Protein AF-0000000072882986 (afdb_homodimer)

pLDDT: mean 85.3, std 17.18, range [33.03, 97.62]

Radius of gyration: 25.16 Å; Cα contacts (8 Å, |Δi|>4): 646; chains: 2; bounding box: 48×124×45 Å

Sequence (332 aa):
MDDFDSLIVHGNQPVQMSVYQDPVTRCEKLVVVVALIGGVDDAKFSLVGDGPGTRTARIDYSWPVTSVDIEAIFQTEIQSGEIPSCHPLIEALKKDLEKSRSSVEEIPRGFMELTLPISVQTVANSIYVTGKKNKDGTKYLVVTLMGYQTAYTIKEKDRIVVFKDMMDDFDSLIVHGNQPVQMSVYQDPVTRCEKLVVVVALIGGVDDAKFSLVGDGPGTRTARIDYSWPVTSVDIEAIFQTEIQSGEIPSCHPLIEALKKDLEKSRSSVEEIPRGFMELTLPISVQTVANSIYVTGKKNKDGTKYLVVTLMGYQTAYTIKEKDRIVVFKDM

Foldseek 3Di:
DPPPCVVDDDDPAPKDWDWDADPPVRFIKIKIKHKDDFQWDDKDKAFDDDDQKDQKIKIKTFDRPVLQVLCSVCVVCCVVVVAPCPHVVSVVSNVVSCVQDPDPPDGGMDMDMDGHPAIFGRDPVQKDWDWDADPVRIIMIMIMTTGDDDVPPPVPPPPPPPPDDD/DPPPCVVDDDDPAPKDWDWDADPPVRFIKIKIKHKDDFQWDDWDKAFDDDDQKDQKIKIKTFDRPVQQVLCSVCVVCCVVVVAPCPHVVSVVSNVVCCVQDPDPPDGGMDMDMDGHPAIFGRDPVQKDWDWDADPVRIIMIMIMTTGDDDPPPPVVPPPPPPPDDD

Organism: NCBI:txid35525

Secondary structure (DSSP, 8-state):
--TTGGGEEEES-SEEEEEEE-TTT--EEEEEEEEPBTT---EEEEEE-SSSEEEEEEEEEEPPGGGG-HHHHTHHHHHHTSS-TT-HHHHHHHHHHHHT-SSTTS--EEEEEEEEEEEEE-SGGGEEEEEEE-TTS-EEEEEEEEB---TT--------------/--TTGGGEEEES-SEEEEEEE-TTT--EEEEEEEEPBTT----EEEEE-SSSEEEEEEEEEEPPGGGG-HHHHTHHHHHHTSS-TT-HHHHHHHHHHHHT-SSTTS--EEEEEEEEEEEEE-SGGGEEEEEEE-TTS-EEEEEEEEB---TT--------------

Solvent-accessible surface area (backbone atoms only — not comparable to full-atom values): 18629 Å² total; per-residue (Å²): 140,73,68,67,44,74,30,51,46,67,37,59,61,67,60,46,78,30,68,31,56,38,86,84,80,64,43,50,28,37,40,35,41,34,62,36,48,16,40,51,84,52,74,45,79,45,75,49,76,88,53,71,47,31,39,36,36,35,38,38,29,41,49,28,70,64,74,75,34,63,65,67,72,43,38,69,41,37,74,71,58,78,35,58,85,81,30,47,65,54,51,33,45,54,56,54,50,56,72,56,25,94,42,92,87,45,75,32,56,23,37,39,35,35,53,48,96,53,46,23,38,63,55,68,93,37,55,47,79,45,79,44,76,49,94,74,40,27,33,31,44,38,36,40,35,31,42,47,71,62,77,76,70,61,70,67,70,75,70,78,77,72,79,66,83,126,133,74,68,65,42,72,31,52,46,67,36,59,60,65,60,46,77,31,68,32,54,38,85,85,80,63,44,48,29,36,39,36,41,35,62,35,47,18,44,52,83,60,72,43,80,45,76,49,74,87,54,72,47,30,39,36,34,37,37,37,30,44,50,28,71,65,74,75,34,63,63,68,73,43,37,69,42,35,74,72,59,77,35,59,85,81,31,47,64,54,51,33,44,54,55,53,51,55,72,56,24,94,43,92,88,45,75,33,56,23,36,40,36,37,54,49,96,54,46,22,38,63,53,71,93,38,54,46,79,47,79,44,76,47,93,72,39,27,33,34,45,38,35,39,35,31,42,45,71,67,78,70,78,64,69,66,70,76,70,78,75,74,79,67,83,127

Nearest PDB structures (foldseek):
  7vcr-assembly1_A  TM=5.715E-01  e=4.958E+00  Streptococcus oralis ATCC 35037
  7vcn-assembly2_B  TM=5.456E-01  e=8.289E+00  Streptococcus oralis ATCC 35037
  8do8-assembly1_D  TM=2.101E-01  e=1.259E+00  Homo sapiens
  6x4g-assembly1_C  TM=2.688E-01  e=4.423E+00  Homo sapiens
  6x4t-assembly1_A  TM=2.236E-01  e=3.726E+00  Homo sapiens

Structure (mmCIF, N/CA/C/O backbone):
data_AF-0000000072882986-model_v1
#
loop_
_entity.id
_entity.type
_entity.pdbx_description
1 polymer 'Uncharacterized protein'
#
loop_
_atom_site.group_PDB
_atom_site.id
_atom_site.type_symbol
_atom_site.label_atom_id
_atom_site.label_alt_id
_atom_site.label_comp_id
_atom_site.label_asym_id
_atom_site.label_entity_id
_atom_site.label_seq_id
_atom_site.pdbx_PDB_ins_code
_atom_site.Cartn_x
_atom_site.Cartn_y
_atom_site.Cartn_z
_atom_site.occupancy
_atom_site.B_iso_or_equiv
_atom_site.auth_seq_id
_atom_site.auth_comp_id
_atom_site.auth_asym_id
_atom_site.auth_atom_id
_atom_site.pdbx_PDB_model_num
ATOM 1 N N . MET A 1 1 ? 13.281 -11.711 10.781 1 36.94 1 MET A N 1
ATOM 2 C CA . MET A 1 1 ? 11.992 -11.195 10.336 1 36.94 1 MET A CA 1
ATOM 3 C C . MET A 1 1 ? 12.133 -10.438 9.023 1 36.94 1 MET A C 1
ATOM 5 O O . MET A 1 1 ? 11.156 -9.883 8.516 1 36.94 1 MET A O 1
ATOM 9 N N . ASP A 1 2 ? 13.359 -9.727 8.633 1 51.31 2 ASP A N 1
ATOM 10 C CA . ASP A 1 2 ? 13.82 -8.562 7.887 1 51.31 2 ASP A CA 1
ATOM 11 C C . ASP A 1 2 ? 13.516 -8.703 6.398 1 51.31 2 ASP A C 1
ATOM 13 O O . ASP A 1 2 ? 13.438 -7.711 5.676 1 51.31 2 ASP A O 1
ATOM 17 N N . ASP A 1 3 ? 13.719 -9.922 5.762 1 74.69 3 ASP A N 1
ATOM 18 C CA . ASP A 1 3 ? 14.32 -10.039 4.438 1 74.69 3 ASP A CA 1
ATOM 19 C C . ASP A 1 3 ? 13.258 -10.016 3.342 1 74.69 3 ASP A C 1
ATOM 21 O O . ASP A 1 3 ? 13.5 -9.5 2.248 1 74.69 3 ASP A O 1
ATOM 25 N N . PHE A 1 4 ? 11.938 -10.133 3.791 1 82.19 4 PHE A N 1
ATOM 26 C CA . PHE A 1 4 ? 10.961 -10.242 2.715 1 82.19 4 PHE A CA 1
ATOM 27 C C . PHE A 1 4 ? 10.617 -8.875 2.15 1 82.19 4 PHE A C 1
ATOM 29 O O . PHE A 1 4 ? 10.492 -8.711 0.936 1 82.19 4 PHE A O 1
ATOM 36 N N . ASP A 1 5 ? 10.586 -7.887 3.016 1 84.31 5 ASP A N 1
ATOM 37 C CA . ASP A 1 5 ? 10.148 -6.559 2.6 1 84.31 5 ASP A CA 1
ATOM 38 C C . ASP A 1 5 ? 11.219 -5.875 1.744 1 84.31 5 ASP A C 1
ATOM 40 O O . ASP A 1 5 ? 10.914 -4.957 0.98 1 84.31 5 ASP A O 1
ATOM 44 N N . SER A 1 6 ? 12.359 -6.387 1.908 1 83.69 6 SER A N 1
ATOM 45 C CA . SER A 1 6 ? 13.43 -5.863 1.069 1 83.69 6 SER A CA 1
ATOM 46 C C . SER A 1 6 ? 13.234 -6.262 -0.39 1 83.69 6 SER A C 1
ATOM 48 O O . SER A 1 6 ? 13.867 -5.691 -1.283 1 83.69 6 SER A O 1
ATOM 50 N N . LEU A 1 7 ? 12.328 -7.172 -0.63 1 90.12 7 LEU A N 1
ATOM 51 C CA . LEU A 1 7 ? 12.062 -7.656 -1.98 1 90.12 7 LEU A CA 1
ATOM 52 C C . LEU A 1 7 ? 11.023 -6.777 -2.672 1 90.12 7 LEU A C 1
ATOM 54 O O . LEU A 1 7 ? 10.727 -6.973 -3.854 1 90.12 7 LEU A O 1
ATOM 58 N N . ILE A 1 8 ? 10.531 -5.84 -1.944 1 93.94 8 ILE A N 1
ATOM 59 C CA . ILE A 1 8 ? 9.438 -5.031 -2.48 1 93.94 8 ILE A CA 1
ATOM 60 C C . ILE A 1 8 ? 9.836 -3.559 -2.473 1 93.94 8 ILE A C 1
ATOM 62 O O . ILE A 1 8 ? 10.188 -3.008 -1.426 1 93.94 8 ILE A O 1
ATOM 66 N N . VAL A 1 9 ? 9.836 -2.939 -3.611 1 93.31 9 VAL A N 1
ATOM 67 C CA . VAL A 1 9 ? 10.125 -1.518 -3.758 1 93.31 9 VAL A CA 1
ATOM 68 C C . VAL A 1 9 ? 8.914 -0.796 -4.332 1 93.31 9 VAL A C 1
ATOM 70 O O . VAL A 1 9 ? 8.297 -1.271 -5.289 1 93.31 9 VAL A O 1
ATOM 73 N N . HIS A 1 10 ? 8.617 0.285 -3.768 1 95.12 10 HIS A N 1
ATOM 74 C CA . HIS A 1 10 ? 7.492 1.081 -4.25 1 95.12 10 HIS A CA 1
ATOM 75 C C . HIS A 1 10 ? 7.977 2.342 -4.961 1 95.12 10 HIS A C 1
ATOM 77 O O . HIS A 1 10 ? 9.062 2.842 -4.676 1 95.12 10 HIS A O 1
ATOM 83 N N . GLY A 1 11 ? 7.141 2.803 -5.871 1 94 11 GLY A N 1
ATOM 84 C CA . GLY A 1 11 ? 7.316 4.09 -6.52 1 94 11 GLY A CA 1
ATOM 85 C C . GLY A 1 11 ? 6.035 4.895 -6.613 1 94 11 GLY A C 1
ATOM 86 O O . GLY A 1 11 ? 4.973 4.344 -6.91 1 94 11 GLY A O 1
ATOM 87 N N . ASN A 1 12 ? 6.152 6.105 -6.25 1 94.38 12 ASN A N 1
ATOM 88 C CA . ASN A 1 12 ? 5.066 7.078 -6.34 1 94.38 12 ASN A CA 1
ATOM 89 C C . ASN A 1 12 ? 3.789 6.555 -5.691 1 94.38 12 ASN A C 1
ATOM 91 O O . ASN A 1 12 ? 2.725 6.555 -6.316 1 94.38 12 ASN A O 1
ATOM 95 N N . GLN A 1 13 ? 3.902 6.133 -4.477 1 93.94 13 GLN A N 1
ATOM 96 C CA . GLN A 1 13 ? 2.752 5.652 -3.717 1 93.94 13 GLN A CA 1
ATOM 97 C C . GLN A 1 13 ? 1.786 6.789 -3.402 1 93.94 13 GLN A C 1
ATOM 99 O O . GLN A 1 13 ? 2.17 7.961 -3.428 1 93.94 13 GLN A O 1
ATOM 104 N N . PRO A 1 14 ? 0.584 6.492 -3.18 1 94.06 14 PRO A N 1
ATOM 105 C CA . PRO A 1 14 ? -0.385 7.539 -2.84 1 94.06 14 PRO A CA 1
ATOM 106 C C . PRO A 1 14 ? -0.253 8.016 -1.397 1 94.06 14 PRO A C 1
ATOM 108 O O . PRO A 1 14 ? -1.169 7.828 -0.593 1 94.06 14 PRO A O 1
ATOM 111 N N . VAL A 1 15 ? 0.785 8.547 -1.145 1 94.56 15 VAL A N 1
ATOM 112 C CA . VAL A 1 15 ? 1.144 9.195 0.113 1 94.56 15 VAL A CA 1
ATOM 113 C C . VAL A 1 15 ? 1.558 10.641 -0.149 1 94.56 15 VAL A C 1
ATOM 115 O O . VAL A 1 15 ? 2.359 10.914 -1.046 1 94.56 15 VAL A O 1
ATOM 118 N N . GLN A 1 16 ? 0.964 11.539 0.593 1 94.31 16 GLN A N 1
ATOM 119 C CA . GLN A 1 16 ? 1.32 12.953 0.483 1 94.31 16 GLN A CA 1
ATOM 120 C C . GLN A 1 16 ? 1.741 13.516 1.836 1 94.31 16 GLN A C 1
ATOM 122 O O . GLN A 1 16 ? 1.127 13.219 2.861 1 94.31 16 GLN A O 1
ATOM 127 N N . MET A 1 17 ? 2.756 14.266 1.809 1 95.06 17 MET A N 1
ATOM 128 C CA . MET A 1 17 ? 3.234 15.016 2.965 1 95.06 17 MET A CA 1
ATOM 129 C C . MET A 1 17 ? 3.52 16.469 2.594 1 95.06 17 MET A C 1
ATOM 131 O O . MET A 1 17 ? 4.465 16.75 1.853 1 95.06 17 MET A O 1
ATOM 135 N N . SER A 1 18 ? 2.697 17.312 3.119 1 96 18 SER A N 1
ATOM 136 C CA . SER A 1 18 ? 2.838 18.703 2.719 1 96 18 SER A CA 1
ATOM 137 C C . SER A 1 18 ? 2.965 19.609 3.932 1 96 18 SER A C 1
ATOM 139 O O . SER A 1 18 ? 2.24 19.453 4.914 1 96 18 SER A O 1
ATOM 141 N N . VAL A 1 19 ? 3.891 20.516 3.764 1 95.88 19 VAL A N 1
ATOM 142 C CA . VAL A 1 19 ? 4.078 21.516 4.805 1 95.88 19 VAL A CA 1
ATOM 143 C C . VAL A 1 19 ? 3.305 22.781 4.449 1 95.88 19 VAL A C 1
ATOM 145 O O . VAL A 1 19 ? 3.299 23.219 3.291 1 95.88 19 VAL A O 1
ATOM 148 N N . TYR A 1 20 ? 2.613 23.297 5.465 1 95.44 20 TYR A N 1
ATOM 149 C CA . TYR A 1 20 ? 1.903 24.562 5.262 1 95.44 20 TYR A CA 1
ATOM 150 C C . TYR A 1 20 ? 1.965 25.422 6.516 1 95.44 20 TYR A C 1
ATOM 152 O O . TYR A 1 20 ? 2.322 24.953 7.594 1 95.44 20 TYR A O 1
ATOM 160 N N . GLN A 1 21 ? 1.622 26.688 6.301 1 94.06 21 GLN A N 1
ATOM 161 C CA . GLN A 1 21 ? 1.521 27.609 7.426 1 94.06 21 GLN A CA 1
ATOM 162 C C . GLN A 1 21 ? 0.069 27.781 7.867 1 94.06 21 GLN A C 1
ATOM 164 O O . GLN A 1 21 ? -0.79 28.141 7.055 1 94.06 21 GLN A O 1
ATOM 169 N N . ASP A 1 22 ? -0.144 27.5 9.133 1 91.44 22 ASP A N 1
ATOM 170 C CA . ASP A 1 22 ? -1.478 27.734 9.672 1 91.44 22 ASP A CA 1
ATOM 171 C C . ASP A 1 22 ? -1.85 29.219 9.594 1 91.44 22 ASP A C 1
ATOM 173 O O . ASP A 1 22 ? -1.116 30.078 10.094 1 91.44 22 ASP A O 1
ATOM 177 N N . PRO A 1 23 ? -2.93 29.484 9.047 1 90.25 23 PRO A N 1
ATOM 178 C CA . PRO A 1 23 ? -3.25 30.891 8.836 1 90.25 23 PRO A CA 1
ATOM 179 C C . PRO A 1 23 ? -3.586 31.625 10.133 1 90.25 23 PRO A C 1
ATOM 181 O O . PRO A 1 23 ? -3.48 32.844 10.203 1 90.25 23 PRO A O 1
ATOM 184 N N . VAL A 1 24 ? -4.066 30.938 11.164 1 86.94 24 VAL A N 1
ATOM 185 C CA . VAL A 1 24 ? -4.473 31.547 12.422 1 86.94 24 VAL A CA 1
ATOM 186 C C . VAL A 1 24 ? -3.268 31.672 13.352 1 86.94 24 VAL A C 1
ATOM 188 O O . VAL A 1 24 ? -2.906 32.781 13.773 1 86.94 24 VAL A O 1
ATOM 191 N N . THR A 1 25 ? -2.557 30.672 13.586 1 85.81 25 THR A N 1
ATOM 192 C CA . THR A 1 25 ? -1.475 30.641 14.562 1 85.81 25 THR A CA 1
ATOM 193 C C . THR A 1 25 ? -0.142 30.984 13.906 1 85.81 25 THR A C 1
ATOM 195 O O . THR A 1 25 ? 0.835 31.281 14.594 1 85.81 25 THR A O 1
ATOM 198 N N . ARG A 1 26 ? -0.021 30.906 12.57 1 88.88 26 ARG A N 1
ATOM 199 C CA . ARG A 1 26 ? 1.165 31.172 11.758 1 88.88 26 ARG A CA 1
ATOM 200 C C . ARG A 1 26 ? 2.244 30.125 12.016 1 88.88 26 ARG A C 1
ATOM 202 O O . ARG A 1 26 ? 3.391 30.297 11.586 1 88.88 26 ARG A O 1
ATOM 209 N N . CYS A 1 27 ? 1.83 29.094 12.711 1 89.75 27 CYS A N 1
ATOM 210 C CA . CYS A 1 27 ? 2.758 27.984 12.93 1 89.75 27 CYS A CA 1
ATOM 211 C C . CYS A 1 27 ? 2.828 27.078 11.711 1 89.75 27 CYS A C 1
ATOM 213 O O . CYS A 1 27 ? 1.839 26.906 10.992 1 89.75 27 CYS A O 1
ATOM 215 N N . GLU A 1 28 ? 4 26.547 11.555 1 95 28 GLU A N 1
ATOM 216 C CA . GLU A 1 28 ? 4.191 25.562 10.5 1 95 28 GLU A CA 1
ATOM 217 C C . GLU A 1 28 ? 3.566 24.219 10.883 1 95 28 GLU A C 1
ATOM 219 O O . GLU A 1 28 ? 3.75 23.734 12.008 1 95 28 GLU A O 1
ATOM 224 N N . LYS A 1 29 ? 2.809 23.703 9.969 1 95.94 29 LYS A N 1
ATOM 225 C CA . LYS A 1 29 ? 2.16 22.406 10.172 1 95.94 29 LYS A CA 1
ATOM 226 C C . LYS A 1 29 ? 2.445 21.453 9.016 1 95.94 29 LYS A C 1
ATOM 228 O O . LYS A 1 29 ? 2.85 21.891 7.938 1 95.94 29 LYS A O 1
ATOM 233 N N . LEU A 1 30 ? 2.426 20.266 9.344 1 97.25 30 LEU A N 1
ATOM 234 C CA . LEU A 1 30 ? 2.562 19.188 8.359 1 97.25 30 LEU A CA 1
ATOM 235 C C . LEU A 1 30 ? 1.273 18.391 8.258 1 97.25 30 LEU A C 1
ATOM 237 O O . LEU A 1 30 ? 0.694 18 9.273 1 97.25 30 LEU A O 1
ATOM 241 N N . VAL A 1 31 ? 0.795 18.234 7.051 1 97.5 31 VAL A N 1
ATOM 242 C CA . VAL A 1 31 ? -0.33 17.344 6.812 1 97.5 31 VAL A CA 1
ATOM 243 C C . VAL A 1 31 ? 0.144 16.109 6.039 1 97.5 31 VAL A C 1
ATOM 245 O O . VAL A 1 31 ? 0.91 16.234 5.078 1 97.5 31 VAL A O 1
ATOM 248 N N . VAL A 1 32 ? -0.241 14.977 6.492 1 96.5 32 VAL A N 1
ATOM 249 C CA . VAL A 1 32 ? 0.06 13.695 5.867 1 96.5 32 VAL A CA 1
ATOM 250 C C . VAL A 1 32 ? -1.237 13.008 5.449 1 96.5 32 VAL A C 1
ATOM 252 O O . VAL A 1 32 ? -2.16 12.867 6.254 1 96.5 32 VAL A O 1
ATOM 255 N N . VAL A 1 33 ? -1.331 12.672 4.184 1 96.56 33 VAL A N 1
ATOM 256 C CA . VAL A 1 33 ? -2.465 11.922 3.65 1 96.56 33 VAL A CA 1
ATOM 257 C C . VAL A 1 33 ? -1.981 10.602 3.055 1 96.56 33 VAL A C 1
ATOM 259 O O . VAL A 1 33 ? -1.141 10.594 2.152 1 96.56 33 VAL A O 1
ATOM 262 N N . VAL A 1 34 ? -2.52 9.453 3.549 1 96.56 34 VAL A N 1
ATOM 263 C CA . VAL A 1 34 ? -2.105 8.125 3.107 1 96.56 34 VAL A CA 1
ATOM 264 C C . VAL A 1 34 ? -3.326 7.32 2.674 1 96.56 34 VAL A C 1
ATOM 266 O O . VAL A 1 34 ? -4.273 7.148 3.447 1 96.56 34 VAL A O 1
ATOM 269 N N . ALA A 1 35 ? -3.305 6.875 1.479 1 95.38 35 ALA A N 1
ATOM 270 C CA . ALA A 1 35 ? -4.293 5.879 1.066 1 95.38 35 ALA A CA 1
ATOM 271 C C . ALA A 1 35 ? -3.938 4.496 1.6 1 95.38 35 ALA A C 1
ATOM 273 O O . ALA A 1 35 ? -2.818 4.016 1.398 1 95.38 35 ALA A O 1
ATOM 274 N N . LEU A 1 36 ? -4.883 3.875 2.248 1 95.38 36 LEU A N 1
ATOM 275 C CA . LEU A 1 36 ? -4.625 2.59 2.887 1 95.38 36 LEU A CA 1
ATOM 276 C C . LEU A 1 36 ? -4.957 1.438 1.945 1 95.38 36 LEU A C 1
ATOM 278 O O . LEU A 1 36 ? -5.719 1.611 0.99 1 95.38 36 LEU A O 1
ATOM 282 N N . ILE A 1 37 ? -4.383 0.324 2.221 1 94.38 37 ILE A N 1
ATOM 283 C CA . ILE A 1 37 ? -4.723 -0.921 1.541 1 94.38 37 ILE A CA 1
ATOM 284 C C . ILE A 1 37 ? -6.207 -1.227 1.737 1 94.38 37 ILE A C 1
ATOM 286 O O . ILE A 1 37 ? -6.754 -0.998 2.818 1 94.38 37 ILE A O 1
ATOM 290 N N . GLY A 1 38 ? -6.777 -1.767 0.669 1 92.19 38 GLY A N 1
ATOM 291 C CA . GLY A 1 38 ? -8.172 -2.158 0.779 1 92.19 38 GLY A CA 1
ATOM 292 C C . GLY A 1 38 ? -8.422 -3.164 1.886 1 92.19 38 GLY A C 1
ATOM 293 O O . GLY A 1 38 ? -7.66 -4.117 2.053 1 92.19 38 GLY A O 1
ATOM 294 N N . GLY A 1 39 ? -9.508 -2.939 2.654 1 90 39 GLY A N 1
ATOM 295 C CA . GLY A 1 39 ? -9.883 -3.891 3.689 1 90 39 GLY A CA 1
ATOM 296 C C . GLY A 1 39 ? -9.25 -3.592 5.035 1 90 39 GLY A C 1
ATOM 297 O O . GLY A 1 39 ? -9.625 -4.191 6.047 1 90 39 GLY A O 1
ATOM 298 N N . VAL A 1 40 ? -8.258 -2.713 5.07 1 91.31 40 VAL A N 1
ATOM 299 C CA . VAL A 1 40 ? -7.664 -2.311 6.344 1 91.31 40 VAL A CA 1
ATOM 300 C C . VAL A 1 40 ? -8.656 -1.461 7.133 1 91.31 40 VAL A C 1
ATOM 302 O O . VAL A 1 40 ? -9.18 -0.47 6.617 1 91.31 40 VAL A O 1
ATOM 305 N N . ASP A 1 41 ? -8.883 -1.928 8.406 1 86.19 41 ASP A N 1
ATOM 306 C CA . ASP A 1 41 ? -9.867 -1.202 9.211 1 86.19 41 ASP A CA 1
ATOM 307 C C . ASP A 1 41 ? -9.25 -0.712 10.516 1 86.19 41 ASP A C 1
ATOM 309 O O . ASP A 1 41 ? -9.898 0 11.289 1 86.19 41 ASP A O 1
ATOM 313 N N . ASP A 1 42 ? -8.078 -1.112 10.727 1 89.94 42 ASP A N 1
ATOM 314 C CA . ASP A 1 42 ? -7.406 -0.697 11.953 1 89.94 42 ASP A CA 1
ATOM 315 C C . ASP A 1 42 ? -6.023 -0.122 11.656 1 89.94 42 ASP A C 1
ATOM 317 O O . ASP A 1 42 ? -5.062 -0.871 11.461 1 89.94 42 ASP A O 1
ATOM 321 N N . ALA A 1 43 ? -5.902 1.091 11.43 1 93.94 43 ALA A N 1
ATOM 322 C CA . ALA A 1 43 ? -4.625 1.776 11.234 1 93.94 43 ALA A CA 1
ATOM 323 C C . ALA A 1 43 ? -4.312 2.689 12.422 1 93.94 43 ALA A C 1
ATOM 325 O O . ALA A 1 43 ? -5.18 3.436 12.883 1 93.94 43 ALA A O 1
ATOM 326 N N . LYS A 1 44 ? -3.15 2.559 12.938 1 95.31 44 LYS A N 1
ATOM 327 C CA . LYS A 1 44 ? -2.707 3.359 14.078 1 95.31 44 LYS A CA 1
ATOM 328 C C . LYS A 1 44 ? -1.506 4.223 13.703 1 95.31 44 LYS A C 1
ATOM 330 O O . LYS A 1 44 ? -0.509 3.721 13.18 1 95.31 44 LYS A O 1
ATOM 335 N N . PHE A 1 45 ? -1.654 5.484 13.953 1 96.69 45 PHE A N 1
ATOM 336 C CA . PHE A 1 45 ? -0.566 6.426 13.719 1 96.69 45 PHE A CA 1
ATOM 337 C C . PHE A 1 45 ? 0.211 6.68 15.008 1 96.69 45 PHE A C 1
ATOM 339 O O . PHE A 1 45 ? -0.383 6.852 16.078 1 96.69 45 PHE A O 1
ATOM 346 N N . SER A 1 46 ? 1.538 6.715 14.914 1 96.06 46 SER A N 1
ATOM 347 C CA . SER A 1 46 ? 2.393 7.07 16.047 1 96.06 46 SER A CA 1
ATOM 348 C C . SER A 1 46 ? 3.65 7.793 15.578 1 96.06 46 SER A C 1
ATOM 350 O O . SER A 1 46 ? 4.094 7.609 14.438 1 96.06 46 SER A O 1
ATOM 352 N N . LEU A 1 47 ? 4.078 8.664 16.375 1 95.94 47 LEU A N 1
ATOM 353 C CA . LEU A 1 47 ? 5.391 9.258 16.156 1 95.94 47 LEU A CA 1
ATOM 354 C C . LEU A 1 47 ? 6.48 8.438 16.844 1 95.94 47 LEU A C 1
ATOM 356 O O . LEU A 1 47 ? 6.258 7.887 17.922 1 95.94 47 LEU A O 1
ATOM 360 N N . VAL A 1 48 ? 7.594 8.391 16.094 1 92.94 48 VAL A N 1
ATOM 361 C CA . VAL A 1 48 ? 8.703 7.594 16.625 1 92.94 48 VAL A CA 1
ATOM 362 C C . VAL A 1 48 ? 9.781 8.516 17.188 1 92.94 48 VAL A C 1
ATOM 364 O O . VAL A 1 48 ? 10.195 9.477 16.516 1 92.94 48 VAL A O 1
ATOM 367 N N . GLY A 1 49 ? 10.234 8.227 18.359 1 86.44 49 GLY A N 1
ATOM 368 C CA . GLY A 1 49 ? 11.273 9.016 19.016 1 86.44 49 GLY A CA 1
ATOM 369 C C . GLY A 1 49 ? 10.906 9.445 20.422 1 86.44 49 GLY A C 1
ATOM 370 O O . GLY A 1 49 ? 9.734 9.43 20.797 1 86.44 49 GLY A O 1
ATOM 371 N N . ASP A 1 50 ? 11.836 9.859 21.25 1 83.06 50 ASP A N 1
ATOM 372 C CA . ASP A 1 50 ? 11.625 10.172 22.656 1 83.06 50 ASP A CA 1
ATOM 373 C C . ASP A 1 50 ? 11.773 11.672 22.906 1 83.06 50 ASP A C 1
ATOM 375 O O . ASP A 1 50 ? 11.445 12.156 24 1 83.06 50 ASP A O 1
ATOM 379 N N . GLY A 1 51 ? 12.164 12.453 22.016 1 85.38 51 GLY A N 1
ATOM 380 C CA . GLY A 1 51 ? 12.391 13.875 22.219 1 85.38 51 GLY A CA 1
ATOM 381 C C . GLY A 1 51 ? 11.172 14.727 21.891 1 85.38 51 GLY A C 1
ATOM 382 O O . GLY A 1 51 ? 10.109 14.188 21.578 1 85.38 51 GLY A O 1
ATOM 383 N N . PRO A 1 52 ? 11.273 16.016 22.188 1 88.81 52 PRO A N 1
ATOM 384 C CA . PRO A 1 52 ? 10.172 16.938 21.922 1 88.81 52 PRO A CA 1
ATOM 385 C C . PRO A 1 52 ? 9.867 17.078 20.422 1 88.81 52 PRO A C 1
ATOM 387 O O . PRO A 1 52 ? 8.789 17.562 20.047 1 88.81 52 PRO A O 1
ATOM 390 N N . GLY A 1 53 ? 10.836 16.609 19.641 1 92.38 53 GLY A N 1
ATOM 391 C CA . GLY A 1 53 ? 10.664 16.641 18.188 1 92.38 53 GLY A CA 1
ATOM 392 C C . GLY A 1 53 ? 11.125 15.359 17.5 1 92.38 53 GLY A C 1
ATOM 393 O O . GLY A 1 53 ? 12.008 14.664 18.016 1 92.38 53 GLY A O 1
ATOM 394 N N . THR A 1 54 ? 10.414 15.023 16.422 1 94.88 54 THR A N 1
ATOM 395 C CA . THR A 1 54 ? 10.812 13.859 15.633 1 94.88 54 THR A CA 1
ATOM 396 C C . THR A 1 54 ? 10.523 14.078 14.156 1 94.88 54 THR A C 1
ATOM 398 O O . THR A 1 54 ? 9.719 14.938 13.797 1 94.88 54 THR A O 1
ATOM 401 N N . ARG A 1 55 ? 11.219 13.32 13.305 1 95.94 55 ARG A N 1
ATOM 402 C CA . ARG A 1 55 ? 10.992 13.336 11.867 1 95.94 55 ARG A CA 1
ATOM 403 C C . ARG A 1 55 ? 10.523 11.969 11.375 1 95.94 55 ARG A C 1
ATOM 405 O O . ARG A 1 55 ? 10.531 11.703 10.172 1 95.94 55 ARG A O 1
ATOM 412 N N . THR A 1 56 ? 10.18 11.156 12.359 1 97 56 THR A N 1
ATOM 413 C CA . THR A 1 56 ? 9.789 9.805 11.969 1 97 56 THR A CA 1
ATOM 414 C C . THR A 1 56 ? 8.398 9.477 12.5 1 97 56 THR A C 1
ATOM 416 O O . THR A 1 56 ? 8.102 9.703 13.672 1 97 56 THR A O 1
ATOM 419 N N . ALA A 1 57 ? 7.559 9.023 11.609 1 97.19 57 ALA A N 1
ATOM 420 C CA . ALA A 1 57 ? 6.215 8.555 11.945 1 97.19 57 ALA A CA 1
ATOM 421 C C . ALA A 1 57 ? 6 7.117 11.477 1 97.19 57 ALA A C 1
ATOM 423 O O . ALA A 1 57 ? 6.711 6.633 10.594 1 97.19 57 ALA A O 1
ATOM 424 N N . ARG A 1 58 ? 5.078 6.496 12.117 1 97.19 58 ARG A N 1
ATOM 425 C CA . ARG A 1 58 ? 4.762 5.117 11.758 1 97.19 58 ARG A CA 1
ATOM 426 C C . ARG A 1 58 ? 3.254 4.898 11.727 1 97.19 58 ARG A C 1
ATOM 428 O O . ARG A 1 58 ? 2.523 5.426 12.57 1 97.19 58 ARG A O 1
ATOM 435 N N . ILE A 1 59 ? 2.801 4.207 10.75 1 97 59 ILE A N 1
ATOM 436 C CA . ILE A 1 59 ? 1.423 3.744 10.633 1 97 59 ILE A CA 1
ATOM 437 C C . ILE A 1 59 ? 1.383 2.221 10.711 1 97 59 ILE A C 1
ATOM 439 O O . ILE A 1 59 ? 1.865 1.529 9.812 1 97 59 ILE A O 1
ATOM 443 N N . ASP A 1 60 ? 0.83 1.723 11.781 1 96.19 60 ASP A N 1
ATOM 444 C CA . ASP A 1 60 ? 0.612 0.288 11.945 1 96.19 60 ASP A CA 1
ATOM 445 C C . ASP A 1 60 ? -0.796 -0.106 11.5 1 96.19 60 ASP A C 1
ATOM 447 O O . ASP A 1 60 ? -1.755 0.633 11.734 1 96.19 60 ASP A O 1
ATOM 451 N N . TYR A 1 61 ? -0.858 -1.205 10.875 1 94.56 61 TYR A N 1
ATOM 452 C CA . TYR A 1 61 ? -2.168 -1.68 10.438 1 94.56 61 TYR A CA 1
ATOM 453 C C . TYR A 1 61 ? -2.236 -3.201 10.477 1 94.56 61 TYR A C 1
ATOM 455 O O . TYR A 1 61 ? -1.204 -3.877 10.445 1 94.56 61 TYR A O 1
ATOM 463 N N . SER A 1 62 ? -3.432 -3.711 10.602 1 93.25 62 SER A N 1
ATOM 464 C CA . SER A 1 62 ? -3.66 -5.141 10.414 1 93.25 62 SER A CA 1
ATOM 465 C C . SER A 1 62 ? -3.887 -5.48 8.945 1 93.25 62 SER A C 1
ATOM 467 O O . SER A 1 62 ? -4.535 -4.719 8.219 1 93.25 62 SER A O 1
ATOM 469 N N . TRP A 1 63 ? -3.357 -6.621 8.602 1 94.25 63 TRP A N 1
ATOM 470 C CA . TRP A 1 63 ? -3.725 -7.102 7.273 1 94.25 63 TRP A CA 1
ATOM 471 C C . 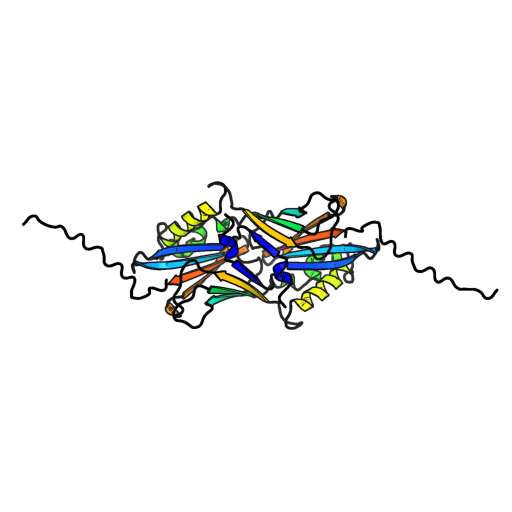TRP A 1 63 ? -5.242 -7.184 7.125 1 94.25 63 TRP A C 1
ATOM 473 O O . TRP A 1 63 ? -5.957 -7.375 8.109 1 94.25 63 TRP A O 1
ATOM 483 N N . PRO A 1 64 ? -5.695 -6.922 5.824 1 91.88 64 PRO A N 1
ATOM 484 C CA . PRO A 1 64 ? -7.113 -7.234 5.629 1 91.88 64 PRO A CA 1
ATOM 485 C C . PRO A 1 64 ? -7.465 -8.664 6.023 1 91.88 64 PRO A C 1
ATOM 487 O O . PRO A 1 64 ? -6.688 -9.594 5.766 1 91.88 64 PRO A O 1
ATOM 490 N N . VAL A 1 65 ? -8.609 -8.898 6.547 1 88.62 65 VAL A N 1
ATOM 491 C CA . VAL A 1 65 ? -9.016 -10.195 7.074 1 88.62 65 VAL A CA 1
ATOM 492 C C . VAL A 1 65 ? -9.016 -11.234 5.953 1 88.62 65 VAL A C 1
ATOM 494 O O . VAL A 1 65 ? -8.617 -12.383 6.164 1 88.62 65 VAL A O 1
ATOM 497 N N . THR A 1 66 ? -9.367 -10.883 4.852 1 88.25 66 THR A N 1
ATOM 498 C CA . THR A 1 66 ? -9.461 -11.805 3.729 1 88.25 66 THR A CA 1
ATOM 499 C C . THR A 1 66 ? -8.07 -12.258 3.287 1 88.25 66 THR A C 1
ATOM 501 O O . THR A 1 66 ? -7.93 -13.289 2.627 1 88.25 66 THR A O 1
ATOM 504 N N . SER A 1 67 ? -7.09 -11.477 3.619 1 88.25 67 SER A N 1
ATOM 505 C CA . SER A 1 67 ? -5.727 -11.812 3.213 1 88.25 67 SER A CA 1
ATOM 506 C C . SER A 1 67 ? -5.215 -13.039 3.959 1 88.25 67 SER A C 1
ATOM 508 O O . SER A 1 67 ? -4.238 -13.664 3.537 1 88.25 67 SER A O 1
ATOM 510 N N . VAL A 1 68 ? -5.832 -13.336 5.023 1 89.31 68 VAL A N 1
ATOM 511 C CA . VAL A 1 68 ? -5.336 -14.445 5.836 1 89.31 68 VAL A CA 1
ATOM 512 C C . VAL A 1 68 ? -6.184 -15.688 5.582 1 89.31 68 VAL A C 1
ATOM 514 O O . VAL A 1 68 ? -5.863 -16.766 6.074 1 89.31 68 VAL A O 1
ATOM 517 N N . ASP A 1 69 ? -7.188 -15.547 4.824 1 90.12 69 ASP A N 1
ATOM 518 C CA . ASP A 1 69 ? -8.023 -16.656 4.395 1 90.12 69 ASP A CA 1
ATOM 519 C C . ASP A 1 69 ? -7.707 -17.062 2.951 1 90.12 69 ASP A C 1
ATOM 521 O O . ASP A 1 69 ? -8.414 -16.656 2.025 1 90.12 69 ASP A O 1
ATOM 525 N N . ILE A 1 70 ? -6.75 -17.922 2.877 1 92.06 70 ILE A N 1
ATOM 526 C CA . ILE A 1 70 ? -6.238 -18.297 1.561 1 92.06 70 ILE A CA 1
ATOM 527 C C . ILE A 1 70 ? -7.336 -18.984 0.753 1 92.06 70 ILE A C 1
ATOM 529 O O . ILE A 1 70 ? -7.488 -18.719 -0.444 1 92.06 70 ILE A O 1
ATOM 533 N N . GLU A 1 71 ? -8.102 -19.781 1.349 1 92 71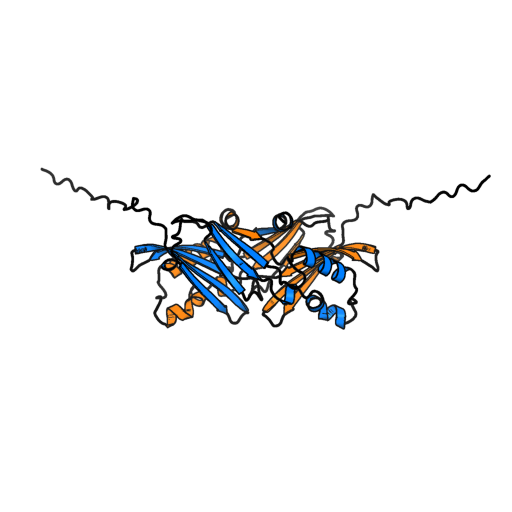 GLU A N 1
ATOM 534 C CA . GLU A 1 71 ? -9.172 -20.484 0.644 1 92 71 GLU A CA 1
ATOM 535 C C . GLU A 1 71 ? -10.211 -19.5 0.11 1 92 71 GLU A C 1
ATOM 537 O O . GLU A 1 71 ? -10.766 -19.703 -0.971 1 92 71 GLU A O 1
ATOM 542 N N . ALA A 1 72 ? -10.438 -18.484 0.833 1 89.56 72 ALA A N 1
ATOM 543 C CA . ALA A 1 72 ? -11.391 -17.469 0.395 1 89.56 72 ALA A CA 1
ATOM 544 C C . ALA A 1 72 ? -10.891 -16.75 -0.856 1 89.56 72 ALA A C 1
ATOM 546 O O . ALA A 1 72 ? -11.68 -16.406 -1.74 1 89.56 72 ALA A O 1
ATOM 547 N N . ILE A 1 73 ? -9.609 -16.578 -0.927 1 90.25 73 ILE A N 1
ATOM 548 C CA . ILE A 1 73 ? -9.016 -15.914 -2.08 1 90.25 73 ILE A CA 1
ATOM 549 C C . ILE A 1 73 ? -9.227 -16.766 -3.332 1 90.25 73 ILE A C 1
ATOM 551 O O . ILE A 1 73 ? -9.461 -16.234 -4.418 1 90.25 73 ILE A O 1
ATOM 555 N N . PHE A 1 74 ? -9.25 -18.047 -3.152 1 92.81 74 PHE A N 1
ATOM 556 C CA . PHE A 1 74 ? -9.352 -18.953 -4.289 1 92.81 74 PHE A CA 1
ATOM 557 C C . PHE A 1 74 ? -10.703 -19.641 -4.305 1 92.81 74 PHE A C 1
ATOM 559 O O . PHE A 1 74 ? -10.844 -20.734 -4.859 1 92.81 74 PHE A O 1
ATOM 566 N N . GLN A 1 75 ? -11.664 -19.125 -3.697 1 90.31 75 GLN A N 1
ATOM 567 C CA . GLN A 1 75 ? -12.977 -19.734 -3.514 1 90.31 75 GLN A CA 1
ATOM 568 C C . GLN A 1 75 ? -13.602 -20.125 -4.852 1 90.31 75 GLN A C 1
ATOM 570 O O . GLN A 1 75 ? -14.133 -21.219 -5.008 1 90.31 75 GLN A O 1
ATOM 575 N N . THR A 1 76 ? -13.539 -19.219 -5.809 1 89.88 76 THR A N 1
ATOM 576 C CA . THR A 1 76 ? -14.141 -19.469 -7.117 1 89.88 76 THR A CA 1
ATOM 577 C C . THR A 1 76 ? -13.492 -20.672 -7.785 1 89.88 76 THR A C 1
ATOM 579 O O . THR A 1 76 ? -14.195 -21.547 -8.305 1 89.88 76 THR A O 1
ATOM 582 N N . GLU A 1 77 ? -12.211 -20.75 -7.734 1 90.88 77 GLU A N 1
ATOM 583 C CA . GLU A 1 77 ? -11.469 -21.844 -8.344 1 90.88 77 GLU A CA 1
ATOM 584 C C . GLU A 1 77 ? -11.727 -23.156 -7.617 1 90.88 77 GLU A C 1
ATOM 586 O O . GLU A 1 77 ? -11.812 -24.219 -8.25 1 90.88 77 GLU A O 1
ATOM 591 N N . ILE A 1 78 ? -11.859 -23.094 -6.312 1 92.31 78 ILE A N 1
ATOM 592 C CA . ILE A 1 78 ? -12.102 -24.281 -5.512 1 92.31 78 ILE A CA 1
ATOM 593 C C . ILE A 1 78 ? -13.523 -24.797 -5.77 1 92.31 78 ILE A C 1
ATOM 595 O O . ILE A 1 78 ? -13.719 -25.984 -6.008 1 92.31 78 ILE A O 1
ATOM 599 N N . GLN A 1 79 ? -14.438 -23.953 -5.793 1 92.75 79 GLN A N 1
ATOM 600 C CA . GLN A 1 79 ? -15.836 -24.312 -5.984 1 92.75 79 GLN A CA 1
ATOM 601 C C . GLN A 1 79 ? -16.078 -24.859 -7.391 1 92.75 79 GLN A C 1
ATOM 603 O O . GLN A 1 79 ? -16.891 -25.766 -7.586 1 92.75 79 GLN A O 1
ATOM 608 N N . SER A 1 80 ? -15.383 -24.344 -8.352 1 92.44 80 SER A N 1
ATOM 609 C CA . SER A 1 80 ? -15.523 -24.797 -9.734 1 92.44 80 SER A CA 1
ATOM 610 C C . SER A 1 80 ? -14.797 -26.109 -9.961 1 92.44 80 SER A C 1
ATOM 612 O O . SER A 1 80 ? -14.977 -26.75 -10.992 1 92.44 80 SER A O 1
ATOM 614 N N . GLY A 1 81 ? -13.922 -26.453 -9.008 1 90.19 81 GLY A N 1
ATOM 615 C CA . GLY A 1 81 ? -13.172 -27.688 -9.117 1 90.19 81 GLY A CA 1
ATOM 616 C C . GLY A 1 81 ? -11.883 -27.531 -9.898 1 90.19 81 GLY A C 1
ATOM 617 O O . GLY A 1 81 ? -11.188 -28.516 -10.156 1 90.19 81 GLY A O 1
ATOM 618 N N . GLU A 1 82 ? -11.617 -26.328 -10.227 1 89.06 82 GLU A N 1
ATOM 619 C CA . GLU A 1 82 ? -10.375 -26.078 -10.945 1 89.06 82 GLU A CA 1
ATOM 620 C C . GLU A 1 82 ? -9.156 -26.359 -10.078 1 89.06 82 GLU A C 1
ATOM 622 O O . GLU A 1 82 ? -8.148 -26.891 -10.555 1 89.06 82 GLU A O 1
ATOM 627 N N . ILE A 1 83 ? -9.305 -25.953 -8.812 1 90.88 83 ILE A N 1
ATOM 628 C CA . ILE A 1 83 ? -8.25 -26.219 -7.84 1 90.88 83 ILE A CA 1
ATOM 629 C C . ILE A 1 83 ? -8.852 -26.875 -6.598 1 90.88 83 ILE A C 1
ATOM 631 O O . ILE A 1 83 ? -9.797 -26.344 -6.012 1 90.88 83 ILE A O 1
ATOM 635 N N . PRO A 1 84 ? -8.375 -28.062 -6.305 1 90.88 84 PRO A N 1
ATOM 636 C CA . PRO A 1 84 ? -8.836 -28.625 -5.031 1 90.88 84 PRO A CA 1
ATOM 637 C C . PRO A 1 84 ? -8.359 -27.812 -3.824 1 90.88 84 PRO A C 1
ATOM 639 O O . PRO A 1 84 ? -7.359 -27.094 -3.912 1 90.88 84 PRO A O 1
ATOM 642 N N . SER A 1 85 ? -9.008 -27.969 -2.646 1 88.56 85 SER A N 1
ATOM 643 C CA . SER A 1 85 ? -8.688 -27.234 -1.432 1 88.56 85 SER A CA 1
ATOM 644 C C . SER A 1 85 ? -7.305 -27.609 -0.907 1 88.56 85 SER A C 1
ATOM 646 O O . SER A 1 85 ? -6.645 -26.812 -0.236 1 88.56 85 SER A O 1
ATOM 648 N N . CYS A 1 86 ? -6.922 -28.812 -1.278 1 91.81 86 CYS A N 1
ATOM 649 C CA . CYS A 1 86 ? -5.621 -29.297 -0.814 1 91.81 86 CYS A CA 1
ATOM 650 C C . CYS A 1 86 ? -4.547 -29.062 -1.871 1 91.81 86 CYS A C 1
ATOM 652 O O . CYS A 1 86 ? -3.484 -29.688 -1.829 1 91.81 86 CYS A O 1
ATOM 654 N N . HIS A 1 87 ? -4.844 -28.234 -2.848 1 94.56 87 HIS A N 1
ATOM 655 C CA . HIS A 1 87 ? -3.875 -27.953 -3.902 1 94.56 87 HIS A CA 1
ATOM 656 C C . HIS A 1 87 ? -2.572 -27.406 -3.324 1 94.56 87 HIS A C 1
ATOM 658 O O . HIS A 1 87 ? -2.59 -26.578 -2.414 1 94.56 87 HIS A O 1
ATOM 664 N N . PRO A 1 88 ? -1.436 -27.828 -3.848 1 95.44 88 PRO A N 1
ATOM 665 C CA . PRO A 1 88 ? -0.135 -27.391 -3.334 1 95.44 88 PRO A CA 1
ATOM 666 C C . PRO A 1 88 ? 0.005 -25.875 -3.299 1 95.44 88 PRO A C 1
ATOM 668 O O . PRO A 1 88 ? 0.671 -25.328 -2.414 1 95.44 88 PRO A O 1
ATOM 671 N N . LEU A 1 89 ? -0.599 -25.203 -4.227 1 95.69 89 LEU A N 1
ATOM 672 C CA . LEU A 1 89 ? -0.591 -23.75 -4.25 1 95.69 89 LEU A CA 1
ATOM 673 C C . LEU A 1 89 ? -1.186 -23.188 -2.963 1 95.69 89 LEU A C 1
ATOM 675 O O . LEU A 1 89 ? -0.615 -22.266 -2.359 1 95.69 89 LEU A O 1
ATOM 679 N N . ILE A 1 90 ? -2.264 -23.672 -2.549 1 95.12 90 ILE A N 1
ATOM 680 C CA . ILE A 1 90 ? -2.967 -23.219 -1.354 1 95.12 90 ILE A CA 1
ATOM 681 C C . ILE A 1 90 ? -2.143 -23.562 -0.112 1 95.12 90 ILE A C 1
ATOM 683 O O . ILE A 1 90 ? -1.97 -22.719 0.77 1 95.12 90 ILE A O 1
ATOM 687 N N . GLU A 1 91 ? -1.587 -24.781 -0.129 1 94.88 91 GLU A N 1
ATOM 688 C CA . GLU A 1 91 ? -0.779 -25.219 1.006 1 94.88 91 GLU A CA 1
ATOM 689 C C . GLU A 1 91 ? 0.472 -24.359 1.157 1 94.88 91 GLU A C 1
ATOM 691 O O . GLU A 1 91 ? 0.86 -24 2.273 1 94.88 91 GLU A O 1
ATOM 696 N N . ALA A 1 92 ? 1.09 -24.062 0.107 1 95.25 92 ALA A N 1
ATOM 697 C CA . ALA A 1 92 ? 2.287 -23.234 0.126 1 95.25 92 ALA A CA 1
ATOM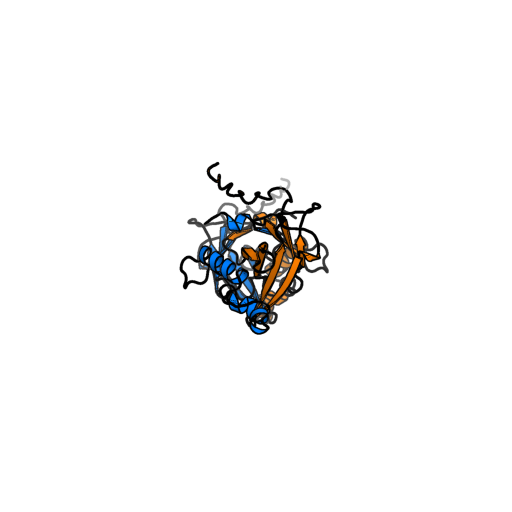 698 C C . ALA A 1 92 ? 1.978 -21.844 0.684 1 95.25 92 ALA A C 1
ATOM 700 O O . ALA A 1 92 ? 2.717 -21.328 1.523 1 95.25 92 ALA A O 1
ATOM 701 N N . LEU A 1 93 ? 0.884 -21.25 0.252 1 94.88 93 LEU A N 1
ATOM 702 C CA . LEU A 1 93 ? 0.485 -19.938 0.721 1 94.88 93 LEU A CA 1
ATOM 703 C C . LEU A 1 93 ? 0.157 -19.969 2.209 1 94.88 93 LEU A C 1
ATOM 705 O O . LEU A 1 93 ? 0.51 -19.031 2.945 1 94.88 93 LEU A O 1
ATOM 709 N N . LYS A 1 94 ? -0.514 -20.969 2.633 1 92.62 94 LYS A N 1
ATOM 710 C CA . LYS A 1 94 ? -0.829 -21.109 4.051 1 92.62 94 LYS A CA 1
ATOM 711 C C . LYS A 1 94 ? 0.442 -21.203 4.891 1 92.62 94 LYS A C 1
ATOM 713 O O . LYS A 1 94 ? 0.533 -20.578 5.957 1 92.62 94 LYS A O 1
ATOM 718 N N . LYS A 1 95 ? 1.361 -21.922 4.395 1 91.69 95 LYS A N 1
ATOM 719 C CA . LYS A 1 95 ? 2.633 -22.078 5.098 1 91.69 95 LYS A CA 1
ATOM 720 C C . LYS A 1 95 ? 3.365 -20.734 5.191 1 91.69 95 LYS A C 1
ATOM 722 O O . LYS A 1 95 ? 3.883 -20.375 6.254 1 91.69 95 LYS A O 1
ATOM 727 N N . ASP A 1 96 ? 3.408 -20.016 4.141 1 89.69 96 ASP A N 1
ATOM 728 C CA . ASP A 1 96 ? 4.094 -18.734 4.129 1 89.69 96 ASP A CA 1
ATOM 729 C C . ASP A 1 96 ? 3.389 -17.719 5.035 1 89.69 96 ASP A C 1
ATOM 731 O O . ASP A 1 96 ? 4.035 -16.875 5.656 1 89.69 96 ASP A O 1
ATOM 735 N N . LEU A 1 97 ? 2.074 -17.766 5.016 1 90.94 97 LEU A N 1
ATOM 736 C CA . LEU A 1 97 ? 1.295 -16.891 5.887 1 90.94 97 LEU A CA 1
ATOM 737 C C . LEU A 1 97 ? 1.69 -17.094 7.348 1 90.94 97 LEU A C 1
ATOM 739 O O . LEU A 1 97 ? 1.702 -16.125 8.125 1 90.94 97 LEU A O 1
ATOM 743 N N . GLU A 1 98 ? 2.088 -18.312 7.734 1 86.81 98 GLU A N 1
ATOM 744 C CA . GLU A 1 98 ? 2.52 -18.609 9.102 1 86.81 98 GLU A CA 1
ATOM 745 C C . GLU A 1 98 ? 3.781 -17.828 9.453 1 86.81 98 GLU A C 1
ATOM 747 O O . GLU A 1 98 ? 3.99 -17.469 10.617 1 86.81 98 GLU A O 1
ATOM 752 N N . LYS A 1 99 ? 4.562 -17.469 8.469 1 82.94 99 LYS A N 1
ATOM 753 C CA . LYS A 1 99 ? 5.789 -16.703 8.695 1 82.94 99 LYS A CA 1
ATOM 754 C C . LYS A 1 99 ? 5.477 -15.234 8.961 1 82.94 99 LYS A C 1
ATOM 756 O O . LYS A 1 99 ? 6.301 -14.508 9.523 1 82.94 99 LYS A O 1
ATOM 761 N N . SER A 1 100 ? 4.379 -14.836 8.484 1 84 100 SER A N 1
ATOM 762 C CA . SER A 1 100 ? 4.008 -13.43 8.602 1 84 100 SER A CA 1
ATOM 763 C C . SER A 1 100 ? 3.271 -13.164 9.906 1 84 100 SER A C 1
ATOM 765 O O . SER A 1 100 ? 2.963 -12.008 10.227 1 84 100 SER A O 1
ATOM 767 N N . ARG A 1 101 ? 2.951 -14.203 10.609 1 78.62 101 ARG A N 1
ATOM 768 C CA . ARG A 1 101 ? 2.158 -14.086 11.828 1 78.62 101 ARG A CA 1
ATOM 769 C C . ARG A 1 101 ? 3.021 -14.305 13.07 1 78.62 101 ARG A C 1
ATOM 771 O O . ARG A 1 101 ? 3.975 -15.086 13.031 1 78.62 101 ARG A O 1
ATOM 778 N N . SER A 1 102 ? 2.729 -13.5 14.07 1 73.06 102 SER A N 1
ATOM 779 C CA . SER A 1 102 ? 3.35 -13.766 15.359 1 73.06 102 SER A CA 1
ATOM 780 C C . SER A 1 102 ? 2.729 -14.984 16.031 1 73.06 102 SER A C 1
ATOM 782 O O . SER A 1 102 ? 3.402 -15.695 16.781 1 73.06 102 SER A O 1
ATOM 784 N N . SER A 1 103 ? 1.444 -15.211 15.812 1 72 103 SER A N 1
ATOM 785 C CA . SER A 1 103 ? 0.692 -16.375 16.266 1 72 103 SER A CA 1
ATOM 786 C C . SER A 1 103 ? -0.361 -16.797 15.25 1 72 103 SER A C 1
ATOM 788 O O . SER A 1 103 ? -0.81 -15.969 14.445 1 72 103 SER A O 1
ATOM 790 N N . VAL A 1 104 ? -0.671 -18.031 15.211 1 70.62 104 VAL A N 1
ATOM 791 C CA . VAL A 1 104 ? -1.547 -18.609 14.203 1 70.62 104 VAL A CA 1
ATOM 792 C C . VAL A 1 104 ? -2.898 -17.906 14.211 1 70.62 104 VAL A C 1
ATOM 794 O O . VAL A 1 104 ? -3.512 -17.703 13.164 1 70.62 104 VAL A O 1
ATOM 797 N N . GLU A 1 105 ? -3.275 -17.453 15.297 1 70.31 105 GLU A N 1
ATOM 798 C CA . GLU A 1 105 ? -4.617 -16.891 15.414 1 70.31 105 GLU A CA 1
ATOM 799 C C . GLU A 1 105 ? -4.605 -15.383 15.188 1 70.31 105 GLU A C 1
ATOM 801 O O . GLU A 1 105 ? -5.656 -14.766 15.016 1 70.31 105 GLU A O 1
ATOM 806 N N . GLU A 1 106 ? -3.434 -14.93 14.945 1 83.25 106 GLU A N 1
ATOM 807 C CA . GLU A 1 106 ? -3.357 -13.469 14.891 1 83.25 106 GLU A CA 1
ATOM 808 C C . GLU A 1 106 ? -3.25 -12.977 13.453 1 83.25 106 GLU A C 1
ATOM 810 O O . GLU A 1 106 ? -2.59 -13.602 12.625 1 83.25 106 GLU A O 1
ATOM 815 N N . ILE A 1 107 ? -4.059 -12 13.195 1 88.94 107 ILE A N 1
ATOM 816 C CA . ILE A 1 107 ? -3.945 -11.32 11.906 1 88.94 107 ILE A CA 1
ATOM 817 C C . ILE A 1 107 ? -2.586 -10.633 11.805 1 88.94 107 ILE A C 1
ATOM 819 O O . ILE A 1 107 ? -2.184 -9.898 12.711 1 88.94 107 ILE A O 1
ATOM 823 N N . PRO A 1 108 ? -1.854 -11.016 10.797 1 92.69 108 PRO A N 1
ATOM 824 C CA . PRO A 1 108 ? -0.565 -10.336 10.641 1 92.69 108 PRO A CA 1
ATOM 825 C C . PRO A 1 108 ? -0.695 -8.82 10.648 1 92.69 108 PRO A C 1
ATOM 827 O O . PRO A 1 108 ? -1.725 -8.281 10.234 1 92.69 108 PRO A O 1
ATOM 830 N N . ARG A 1 109 ? 0.355 -8.242 11.133 1 93.5 109 ARG A N 1
ATOM 831 C CA . ARG A 1 109 ? 0.389 -6.781 11.164 1 93.5 109 ARG A CA 1
ATOM 832 C C . ARG A 1 109 ? 1.521 -6.246 10.289 1 93.5 109 ARG A C 1
ATOM 834 O O . ARG A 1 109 ? 2.623 -6.801 10.281 1 93.5 109 ARG A O 1
ATOM 841 N N . GLY A 1 110 ? 1.186 -5.234 9.5 1 94.19 110 GLY A N 1
ATOM 842 C CA . GLY A 1 110 ? 2.176 -4.5 8.727 1 94.19 110 GLY A CA 1
ATOM 843 C C . GLY A 1 110 ? 2.35 -3.066 9.188 1 94.19 110 GLY A C 1
ATOM 844 O O . GLY A 1 110 ? 1.642 -2.609 10.086 1 94.19 110 GLY A O 1
ATOM 845 N N . PHE A 1 111 ? 3.367 -2.443 8.609 1 95.44 111 PHE A N 1
ATOM 846 C CA . PHE A 1 111 ? 3.535 -1.04 8.969 1 95.44 111 PHE A CA 1
ATOM 847 C C . PHE A 1 111 ? 4.148 -0.256 7.812 1 95.44 111 PHE A C 1
ATOM 849 O O . PHE A 1 111 ? 4.672 -0.845 6.867 1 95.44 111 PHE A O 1
ATOM 856 N N . MET A 1 112 ? 3.949 1.03 7.836 1 95.81 112 MET A N 1
ATOM 857 C CA . MET A 1 112 ? 4.598 2.043 7.008 1 95.81 112 MET A CA 1
ATOM 858 C C . MET A 1 112 ? 5.328 3.064 7.875 1 95.81 112 MET A C 1
ATOM 860 O O . MET A 1 112 ? 4.723 3.695 8.742 1 95.81 112 MET A O 1
ATOM 864 N N . GLU A 1 113 ? 6.598 3.152 7.664 1 96.44 113 GLU A N 1
ATOM 865 C CA . GLU A 1 113 ? 7.383 4.168 8.359 1 96.44 113 GLU A CA 1
ATOM 866 C C . GLU A 1 113 ? 7.699 5.344 7.438 1 96.44 113 GLU A C 1
ATOM 868 O O . GLU A 1 113 ? 8.188 5.152 6.32 1 96.44 113 GLU A O 1
ATOM 873 N N . LEU A 1 114 ? 7.418 6.492 7.887 1 96.38 114 LEU A N 1
ATOM 874 C CA . LEU A 1 114 ? 7.566 7.711 7.098 1 96.38 114 LEU A CA 1
ATOM 875 C C . LEU A 1 114 ? 8.664 8.602 7.668 1 96.38 114 LEU A C 1
ATOM 877 O O . LEU A 1 114 ? 8.695 8.867 8.875 1 96.38 114 LEU A O 1
ATOM 881 N N . THR A 1 115 ? 9.578 9.023 6.848 1 96.5 115 THR A N 1
ATOM 882 C CA . THR A 1 115 ? 10.469 10.133 7.18 1 96.5 115 THR A CA 1
ATOM 883 C C . THR A 1 115 ? 9.828 11.469 6.805 1 96.5 115 THR A C 1
ATOM 885 O O . THR A 1 115 ? 9.664 11.773 5.621 1 96.5 115 THR A O 1
ATOM 888 N N . LEU A 1 116 ? 9.57 12.219 7.781 1 95.75 116 LEU A N 1
ATOM 889 C CA . LEU A 1 116 ? 8.836 13.469 7.582 1 95.75 116 LEU A CA 1
ATOM 890 C C . LEU A 1 116 ? 9.758 14.562 7.062 1 95.75 116 LEU A C 1
ATOM 892 O O . LEU A 1 116 ? 10.938 14.609 7.418 1 95.75 116 LEU A O 1
ATOM 896 N N . PRO A 1 117 ? 9.234 15.477 6.242 1 94.31 117 PRO A N 1
ATOM 897 C CA . PRO A 1 117 ? 10.07 16.531 5.664 1 94.31 117 PRO A CA 1
ATOM 898 C C . PRO A 1 117 ? 10.5 17.578 6.688 1 94.31 117 PRO A C 1
ATOM 900 O O . PRO A 1 117 ? 11.438 18.344 6.438 1 94.31 117 PRO A O 1
ATOM 903 N N . ILE A 1 118 ? 9.773 17.703 7.801 1 93.69 118 ILE A N 1
ATOM 904 C CA . ILE A 1 118 ? 10.148 18.594 8.883 1 93.69 118 ILE A CA 1
ATOM 905 C C . ILE A 1 118 ? 10.047 17.875 10.219 1 93.69 118 ILE A C 1
ATOM 907 O O . ILE A 1 118 ? 9.375 16.844 10.32 1 93.69 118 ILE A O 1
ATOM 911 N N . SER A 1 119 ? 10.773 18.453 11.18 1 94.94 119 SER A N 1
ATOM 912 C CA . SER A 1 119 ? 10.578 17.953 12.539 1 94.94 119 SER A CA 1
ATOM 913 C C . SER A 1 119 ? 9.234 18.406 13.109 1 94.94 119 SER A C 1
ATOM 915 O O . SER A 1 119 ? 8.828 19.547 12.914 1 94.94 119 SER A O 1
ATOM 917 N N . VAL A 1 120 ? 8.602 17.453 13.812 1 95.81 120 VAL A N 1
ATOM 918 C CA . VAL A 1 120 ? 7.285 17.766 14.352 1 95.81 120 VAL A CA 1
ATOM 919 C C . VAL A 1 120 ? 7.281 17.562 15.859 1 95.81 120 VAL A C 1
ATOM 921 O O . VAL A 1 120 ? 8.117 16.828 16.391 1 95.81 120 VAL A O 1
ATOM 924 N N . GLN A 1 121 ? 6.293 18.25 16.484 1 93.69 121 GLN A N 1
ATOM 925 C CA . GLN A 1 121 ? 6.141 18.141 17.922 1 93.69 121 GLN A CA 1
ATOM 926 C C . GLN A 1 121 ? 5.555 16.781 18.312 1 93.69 121 GLN A C 1
ATOM 928 O O . GLN A 1 121 ? 4.691 16.25 17.609 1 93.69 121 GLN A O 1
ATOM 933 N N . THR A 1 122 ? 5.934 16.281 19.484 1 92.06 122 THR A N 1
ATOM 934 C CA . THR A 1 122 ? 5.5 14.945 19.891 1 92.06 122 THR A CA 1
ATOM 935 C C . THR A 1 122 ? 4.41 15.023 20.953 1 92.06 122 THR A C 1
ATOM 937 O O . THR A 1 122 ? 3.822 14.008 21.328 1 92.06 122 THR A O 1
ATOM 940 N N . VAL A 1 123 ? 4.105 16.25 21.375 1 88.38 123 VAL A N 1
ATOM 941 C CA . VAL A 1 123 ? 3.084 16.406 22.406 1 88.38 123 VAL A CA 1
ATOM 942 C C . VAL A 1 123 ? 1.713 16.047 21.828 1 88.38 123 VAL A C 1
ATOM 944 O O . VAL A 1 123 ? 1.406 16.391 20.688 1 88.38 123 VAL A O 1
ATOM 947 N N . ALA A 1 124 ? 0.844 15.461 22.594 1 85.75 124 ALA A N 1
ATOM 948 C CA . ALA A 1 124 ? -0.408 14.852 22.156 1 85.75 124 ALA A CA 1
ATOM 949 C C . ALA A 1 124 ? -1.331 15.883 21.516 1 85.75 124 ALA A C 1
ATOM 951 O O . ALA A 1 124 ? -1.995 15.602 20.516 1 85.75 124 ALA A O 1
ATOM 952 N N . ASN A 1 125 ? -1.39 17.078 22.031 1 87.44 125 ASN A N 1
ATOM 953 C CA . ASN A 1 125 ? -2.318 18.094 21.531 1 87.44 125 ASN A CA 1
ATOM 954 C C . ASN A 1 125 ? -1.846 18.688 20.203 1 87.44 125 ASN A C 1
ATOM 956 O O . ASN A 1 125 ? -2.539 19.516 19.609 1 87.44 125 ASN A O 1
ATOM 960 N N . SER A 1 126 ? -0.681 18.25 19.781 1 89.62 126 SER A N 1
ATOM 961 C CA . SER A 1 126 ? -0.116 18.75 18.531 1 89.62 126 SER A CA 1
ATOM 962 C C . SER A 1 126 ? -0.357 17.781 17.375 1 89.62 126 SER A C 1
ATOM 964 O O . SER A 1 126 ? 0.073 18.031 16.25 1 89.62 126 SER A O 1
ATOM 966 N N . ILE A 1 127 ? -0.992 16.703 17.703 1 92.06 127 ILE A N 1
ATOM 967 C CA . ILE A 1 127 ? -1.218 15.633 16.734 1 92.06 127 ILE A CA 1
ATOM 968 C C . ILE A 1 127 ? -2.717 15.438 16.516 1 92.06 127 ILE A C 1
ATOM 970 O O . ILE A 1 127 ? -3.461 15.172 17.469 1 92.06 127 ILE A O 1
ATOM 974 N N . TYR A 1 128 ? -3.199 15.578 15.258 1 93 128 TYR A N 1
ATOM 975 C CA . TYR A 1 128 ? -4.59 15.32 14.898 1 93 128 TYR A CA 1
ATOM 976 C C . TYR A 1 128 ? -4.68 14.242 13.82 1 93 128 TYR A C 1
ATOM 978 O O . TYR A 1 128 ? -4.121 14.391 12.734 1 93 128 TYR A O 1
ATOM 986 N N . VAL A 1 129 ? -5.383 13.141 14.18 1 94.31 129 VAL A N 1
ATOM 987 C CA . VAL A 1 129 ? -5.504 12 13.273 1 94.31 129 VAL A CA 1
ATOM 988 C C . VAL A 1 129 ? -6.973 11.75 12.953 1 94.31 129 VAL A C 1
ATOM 990 O O . VAL A 1 129 ? -7.816 11.695 13.852 1 94.31 129 VAL A O 1
ATOM 993 N N . THR A 1 130 ? -7.238 11.602 11.695 1 92.62 130 THR A N 1
ATOM 994 C CA . THR A 1 130 ? -8.594 11.273 11.273 1 92.62 130 THR A CA 1
ATOM 995 C C . THR A 1 130 ? -8.57 10.211 10.172 1 92.62 130 THR A C 1
ATOM 997 O O . THR A 1 130 ? -7.695 10.227 9.305 1 92.62 130 THR A O 1
ATOM 1000 N N . GLY A 1 131 ? -9.492 9.312 10.281 1 91.5 131 GLY A N 1
ATOM 1001 C CA . GLY A 1 131 ? -9.75 8.352 9.219 1 91.5 131 GLY A CA 1
ATOM 1002 C C . GLY A 1 131 ? -10.922 8.734 8.344 1 91.5 131 GLY A C 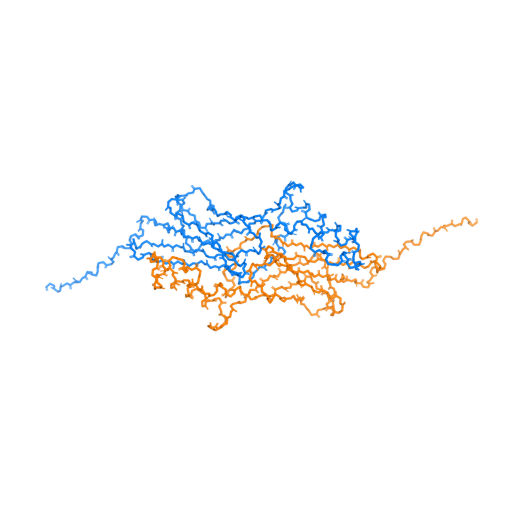1
ATOM 1003 O O . GLY A 1 131 ? -11.953 9.195 8.844 1 91.5 131 GLY A O 1
ATOM 1004 N N . LYS A 1 132 ? -10.672 8.625 7.047 1 90.94 132 LYS A N 1
ATOM 1005 C CA . LYS A 1 132 ? -11.734 8.922 6.086 1 90.94 132 LYS A CA 1
ATOM 1006 C C . LYS A 1 132 ? -12.023 7.715 5.199 1 90.94 132 LYS A C 1
ATOM 1008 O O . LYS A 1 132 ? -11.109 6.953 4.859 1 90.94 132 LYS A O 1
ATOM 1013 N N . LYS A 1 133 ? -13.273 7.555 4.91 1 86.5 133 LYS A N 1
ATOM 1014 C CA . LYS A 1 133 ? -13.695 6.477 4.023 1 86.5 133 LYS A CA 1
ATOM 1015 C C . LYS A 1 133 ? -14.555 7.008 2.877 1 86.5 133 LYS A C 1
ATOM 1017 O O . LYS A 1 133 ? -15.445 7.824 3.094 1 86.5 133 LYS A O 1
ATOM 1022 N N . ASN A 1 134 ? -14.234 6.539 1.706 1 83.56 134 ASN A N 1
ATOM 1023 C CA . ASN A 1 134 ? -15.016 6.922 0.532 1 83.56 134 ASN A CA 1
ATOM 1024 C C . ASN A 1 134 ? -15.938 5.797 0.08 1 83.56 134 ASN A C 1
ATOM 1026 O O . ASN A 1 134 ? -15.773 4.648 0.499 1 83.56 134 ASN A O 1
ATOM 1030 N N . LYS A 1 135 ? -16.797 6.172 -0.824 1 76.31 135 LYS A N 1
ATOM 1031 C CA . LYS A 1 135 ? -17.797 5.23 -1.332 1 76.31 135 LYS A CA 1
ATOM 1032 C C . LYS A 1 135 ? -17.141 4.145 -2.184 1 76.31 135 LYS A C 1
ATOM 1034 O O . LYS A 1 135 ? -17.641 3.023 -2.264 1 76.31 135 LYS A O 1
ATOM 1039 N N . ASP A 1 136 ? -16.062 4.426 -2.74 1 73.44 136 ASP A N 1
ATOM 1040 C CA . ASP A 1 136 ? -15.391 3.467 -3.619 1 73.44 136 ASP A CA 1
ATOM 1041 C C . ASP A 1 136 ? -14.547 2.48 -2.818 1 73.44 136 ASP A C 1
ATOM 1043 O O . ASP A 1 136 ? -13.867 1.628 -3.393 1 73.44 136 ASP A O 1
ATOM 1047 N N . GLY A 1 137 ? -14.555 2.621 -1.514 1 76.5 137 GLY A N 1
ATOM 1048 C CA . GLY A 1 137 ? -13.836 1.692 -0.66 1 76.5 137 GLY A CA 1
ATOM 1049 C C . GLY A 1 137 ? -12.477 2.211 -0.234 1 76.5 137 GLY A C 1
ATOM 1050 O O . GLY A 1 137 ? -11.797 1.592 0.592 1 76.5 137 GLY A O 1
ATOM 1051 N N . THR A 1 138 ? -12.133 3.377 -0.793 1 87.12 138 THR A N 1
ATOM 1052 C CA . THR A 1 138 ? -10.844 3.949 -0.416 1 87.12 138 THR A CA 1
ATOM 1053 C C . THR A 1 138 ? -10.891 4.488 1.011 1 87.12 138 THR A C 1
ATOM 1055 O O . THR A 1 138 ? -11.883 5.094 1.42 1 87.12 138 THR A O 1
ATOM 1058 N N . LYS A 1 139 ? -9.93 4.223 1.732 1 90.94 139 LYS A N 1
ATOM 1059 C CA . LYS A 1 139 ? -9.75 4.75 3.082 1 90.94 139 LYS A CA 1
ATOM 1060 C C . LYS A 1 139 ? -8.469 5.574 3.186 1 90.94 139 LYS A C 1
ATOM 1062 O O . LYS A 1 139 ? -7.434 5.199 2.619 1 90.94 139 LYS A O 1
ATOM 1067 N N . TYR A 1 140 ? -8.602 6.652 3.842 1 93.25 140 TYR A N 1
ATOM 1068 C CA . TYR A 1 140 ? -7.449 7.523 4.039 1 93.25 140 TYR A CA 1
ATOM 1069 C C . TYR A 1 140 ? -7.176 7.742 5.523 1 93.25 140 TYR A C 1
ATOM 1071 O O . TYR A 1 140 ? -8.109 7.895 6.312 1 93.25 140 TYR A O 1
ATOM 1079 N N . LEU A 1 141 ? -5.973 7.75 5.805 1 95.88 141 LEU A N 1
ATOM 1080 C CA . LEU A 1 141 ? -5.508 8.328 7.059 1 95.88 141 LEU A CA 1
ATOM 1081 C C . LEU A 1 141 ? -5.008 9.758 6.844 1 95.88 141 LEU A C 1
ATOM 1083 O O . LEU A 1 141 ? -4.152 9.992 5.988 1 95.88 141 LEU A O 1
ATOM 1087 N N . VAL A 1 142 ? -5.602 10.695 7.535 1 95.81 142 VAL A N 1
ATOM 1088 C CA . VAL A 1 142 ? -5.184 12.094 7.473 1 95.81 142 VAL A CA 1
ATOM 1089 C C . VAL A 1 142 ? -4.621 12.523 8.828 1 95.81 142 VAL A C 1
ATOM 1091 O O . VAL A 1 142 ? -5.301 12.422 9.852 1 95.81 142 VAL A O 1
ATOM 1094 N N . VAL A 1 143 ? -3.408 13 8.797 1 96.75 143 VAL A N 1
ATOM 1095 C CA . VAL A 1 143 ? -2.742 13.406 10.031 1 96.75 143 VAL A CA 1
ATOM 1096 C C . VAL A 1 143 ? -2.23 14.836 9.898 1 96.75 143 VAL A C 1
ATOM 1098 O O . VAL A 1 143 ? -1.596 15.188 8.898 1 96.75 143 VAL A O 1
ATOM 1101 N N . THR A 1 144 ? -2.545 15.617 10.844 1 96.69 144 THR A N 1
ATOM 1102 C CA . THR A 1 144 ? -1.995 16.969 10.922 1 96.69 144 THR A CA 1
ATOM 1103 C C . THR A 1 144 ? -1.079 17.109 12.133 1 96.69 144 THR A C 1
ATOM 1105 O O . THR A 1 144 ? -1.482 16.812 13.258 1 96.69 144 THR A O 1
ATOM 1108 N N . LEU A 1 145 ? 0.059 17.594 11.875 1 96 145 LEU A N 1
ATOM 1109 C CA . LEU A 1 145 ? 1.097 17.703 12.898 1 96 145 LEU A CA 1
ATOM 1110 C C . LEU A 1 145 ? 1.596 19.141 13.008 1 96 145 LEU A C 1
ATOM 1112 O O . LEU A 1 145 ? 1.686 19.844 12.008 1 96 145 LEU A O 1
ATOM 1116 N N . MET A 1 146 ? 1.924 19.484 14.227 1 95.19 146 MET A N 1
ATOM 1117 C CA . MET A 1 146 ? 2.529 20.797 14.438 1 95.19 146 MET A CA 1
ATOM 1118 C C . MET A 1 146 ? 4.043 20.734 14.273 1 95.19 146 MET A C 1
ATOM 1120 O O . MET A 1 146 ? 4.688 19.828 14.805 1 95.19 146 MET A O 1
ATOM 1124 N N . GLY A 1 147 ? 4.535 21.672 13.461 1 94.88 147 GLY A N 1
ATOM 1125 C CA . GLY A 1 147 ? 5.98 21.734 13.32 1 94.88 147 GLY A CA 1
ATOM 1126 C C . GLY A 1 147 ? 6.695 22.031 14.625 1 94.88 147 GLY A C 1
ATOM 1127 O O . GLY A 1 147 ? 6.141 22.703 15.508 1 94.88 147 GLY A O 1
ATOM 1128 N N . TYR A 1 148 ? 7.875 21.359 14.703 1 88.75 148 TYR A N 1
ATOM 1129 C CA . TYR A 1 148 ? 8.703 21.641 15.875 1 88.75 148 TYR A CA 1
ATOM 1130 C C . TYR A 1 148 ? 9.445 22.969 15.711 1 88.75 148 TYR A C 1
ATOM 1132 O O . TYR A 1 148 ? 10.156 23.172 14.727 1 88.75 148 TYR A O 1
ATOM 1140 N N . GLN A 1 149 ? 9.031 24.031 16.406 1 73.62 149 GLN A N 1
ATOM 1141 C CA . GLN A 1 149 ? 9.672 25.344 16.344 1 73.62 149 GLN A CA 1
ATOM 1142 C C . GLN A 1 149 ? 10.781 25.453 17.391 1 73.62 149 GLN A C 1
ATOM 1144 O O . GLN A 1 149 ? 10.578 25.141 18.562 1 73.62 149 GLN A O 1
ATOM 1149 N N . THR A 1 150 ? 11.93 25.141 16.984 1 56.56 150 THR A N 1
ATOM 1150 C CA . THR A 1 150 ? 12.953 25.484 17.953 1 56.56 150 THR A CA 1
ATOM 1151 C C . THR A 1 150 ? 12.898 26.969 18.281 1 56.56 150 THR A C 1
ATOM 1153 O O . THR A 1 150 ? 12.57 27.797 17.422 1 56.56 150 THR A O 1
ATOM 1156 N N . ALA A 1 151 ? 12.711 27.344 19.422 1 47.09 151 ALA A N 1
ATOM 1157 C CA . ALA A 1 151 ? 12.781 28.719 19.922 1 47.09 151 ALA A CA 1
ATOM 1158 C C . ALA A 1 151 ? 13.648 29.594 19.031 1 47.09 151 ALA A C 1
ATOM 1160 O O . ALA A 1 151 ? 13.359 30.766 18.828 1 47.09 151 ALA A O 1
ATOM 1161 N N . TYR A 1 152 ? 14.766 29.156 18.625 1 40.81 152 TYR A N 1
ATOM 1162 C CA . TYR A 1 152 ? 15.711 30.125 18.094 1 40.81 152 TYR A CA 1
ATOM 1163 C C . TYR A 1 152 ? 15.258 30.656 16.734 1 40.81 152 TYR A C 1
ATOM 1165 O O . TYR A 1 152 ? 15.898 31.531 16.172 1 40.81 152 TYR A O 1
ATOM 1173 N N . THR A 1 153 ? 14.562 29.891 16 1 39.72 153 THR A N 1
ATOM 1174 C CA . THR A 1 153 ? 14.461 30.422 14.648 1 39.72 153 THR A CA 1
ATOM 1175 C C . THR A 1 153 ? 13.484 31.578 14.602 1 39.72 153 THR A C 1
ATOM 1177 O O . THR A 1 153 ? 12.352 31.438 14.133 1 39.72 153 THR A O 1
ATOM 1180 N N . ILE A 1 154 ? 13.016 32.188 15.625 1 34.94 154 ILE A N 1
ATOM 1181 C CA . ILE A 1 154 ? 12.414 33.5 15.445 1 34.94 154 ILE A CA 1
ATOM 1182 C C . ILE A 1 154 ? 13.195 34.281 14.398 1 34.94 154 ILE A C 1
ATOM 1184 O O . ILE A 1 154 ? 14.367 34.625 14.609 1 34.94 154 ILE A O 1
ATOM 1188 N N . LYS A 1 155 ? 13.062 34 13.211 1 35.22 155 LYS A N 1
ATOM 1189 C CA . LYS A 1 155 ? 13.562 34.938 12.227 1 35.22 155 LYS A CA 1
ATOM 1190 C C . LYS A 1 155 ? 13.336 36.375 12.688 1 35.22 155 LYS A C 1
ATOM 1192 O O . LYS A 1 155 ? 12.203 36.781 12.969 1 35.22 155 LYS A O 1
ATOM 1197 N N . GLU A 1 156 ? 14.125 36.938 13.422 1 33.03 156 GLU A N 1
ATOM 1198 C CA . GLU A 1 156 ? 14.102 38.406 13.578 1 33.03 156 GLU A CA 1
ATOM 1199 C C . GLU A 1 156 ? 13.672 39.062 12.281 1 33.03 156 GLU A C 1
ATOM 1201 O O . GLU A 1 156 ? 14.227 38.812 11.211 1 33.03 156 GLU A O 1
ATOM 1206 N N . LYS A 1 157 ? 12.414 39.25 12.109 1 36.19 157 LYS A N 1
ATOM 1207 C CA . LYS A 1 157 ? 12.023 40.188 11.07 1 36.19 157 LYS A CA 1
ATOM 1208 C C . LYS A 1 157 ? 13.141 41.188 10.773 1 36.19 157 LYS A C 1
ATOM 1210 O O . LYS A 1 157 ? 13.656 41.844 11.68 1 36.19 157 LYS A O 1
ATOM 1215 N N . ASP A 1 158 ? 13.992 40.844 9.883 1 34.38 158 ASP A N 1
ATOM 1216 C CA . ASP A 1 158 ? 15 41.781 9.445 1 34.38 158 ASP A CA 1
ATOM 1217 C C . ASP A 1 158 ? 14.469 43.219 9.523 1 34.38 158 ASP A C 1
ATOM 1219 O O . ASP A 1 158 ? 13.438 43.562 8.922 1 34.38 158 ASP A O 1
ATOM 1223 N N . ARG A 1 159 ? 14.445 43.812 10.695 1 36.38 159 ARG A N 1
ATOM 1224 C CA . ARG A 1 159 ? 14.219 45.219 10.812 1 36.38 159 ARG A CA 1
ATOM 1225 C C . ARG A 1 159 ? 14.93 46 9.711 1 36.38 159 ARG A C 1
ATOM 1227 O O . ARG A 1 159 ? 16.156 45.875 9.555 1 36.38 159 ARG A O 1
ATOM 1234 N N . ILE A 1 160 ? 14.312 46.188 8.578 1 35.38 160 ILE A N 1
ATOM 1235 C CA . ILE A 1 160 ? 14.859 47.094 7.586 1 35.38 160 ILE A CA 1
ATOM 1236 C C . ILE A 1 160 ? 15.312 48.375 8.281 1 35.38 160 ILE A C 1
ATOM 1238 O O . ILE A 1 160 ? 14.5 49.094 8.883 1 35.38 160 ILE A O 1
ATOM 1242 N N . VAL A 1 161 ? 16.469 48.438 8.781 1 37.66 161 VAL A N 1
ATOM 1243 C CA . VAL A 1 161 ? 17.062 49.688 9.281 1 37.66 161 VAL A CA 1
ATOM 1244 C C . VAL A 1 161 ? 17.094 50.719 8.164 1 37.66 161 VAL A C 1
ATOM 1246 O O . VAL A 1 161 ? 17.734 50.5 7.129 1 37.66 161 VAL A O 1
ATOM 1249 N N . VAL A 1 162 ? 16.047 51.438 8.039 1 39.12 162 VAL A N 1
ATOM 1250 C CA . VAL A 1 162 ? 16.062 52.594 7.145 1 39.12 162 VAL A CA 1
ATOM 1251 C C . VAL A 1 162 ? 17 53.656 7.703 1 39.12 162 VAL A C 1
ATOM 1253 O O . VAL A 1 162 ? 16.766 54.156 8.805 1 39.12 162 VAL A O 1
ATOM 1256 N N . PHE A 1 163 ? 18.188 53.656 7.195 1 39.91 163 PHE A N 1
ATOM 1257 C CA . PHE A 1 163 ? 19.141 54.688 7.539 1 39.91 163 PHE A CA 1
ATOM 1258 C C . PHE A 1 163 ? 18.625 56.062 7.082 1 39.91 163 PHE A C 1
ATOM 1260 O O . PHE A 1 163 ? 18.234 56.219 5.926 1 39.91 163 PHE A O 1
ATOM 1267 N N . LYS A 1 164 ? 17.922 56.719 7.844 1 40.81 164 LYS A N 1
ATOM 1268 C CA . LYS A 1 164 ? 17.562 58.094 7.5 1 40.81 164 LYS A CA 1
ATOM 1269 C C . LYS A 1 164 ? 18.812 59 7.477 1 40.81 164 LYS A C 1
ATOM 1271 O O . LYS A 1 164 ? 19.734 58.812 8.266 1 40.81 164 LYS A O 1
ATOM 1276 N N . ASP A 1 165 ? 19.062 59.531 6.344 1 41.44 165 ASP A N 1
ATOM 1277 C CA . ASP A 1 165 ? 20.141 60.531 6.254 1 41.44 165 ASP A CA 1
ATOM 1278 C C . ASP A 1 165 ? 20.172 61.406 7.504 1 41.44 165 ASP A C 1
ATOM 1280 O O . ASP A 1 165 ? 19.141 61.844 8.008 1 41.44 165 ASP A O 1
ATOM 1284 N N . MET A 1 166 ? 21.312 61.312 8.172 1 44.78 166 MET A N 1
ATOM 1285 C CA . MET A 1 166 ? 21.516 62.344 9.172 1 44.78 166 MET A CA 1
ATOM 1286 C C . MET A 1 166 ? 21.516 63.719 8.539 1 44.78 166 MET A C 1
ATOM 1288 O O . MET A 1 166 ? 22.109 63.938 7.477 1 44.78 166 MET A O 1
ATOM 1292 N N . MET B 1 1 ? 12.312 12.664 -9.391 1 38.88 1 MET B N 1
ATOM 1293 C CA . MET B 1 1 ? 11.07 12.047 -8.945 1 38.88 1 MET B CA 1
ATOM 1294 C C . MET B 1 1 ? 11.32 11.102 -7.777 1 38.88 1 MET B C 1
ATOM 1296 O O . MET B 1 1 ? 10.383 10.484 -7.258 1 38.88 1 MET B O 1
ATOM 1300 N N . ASP B 1 2 ? 12.547 10.398 -7.633 1 54.69 2 ASP B N 1
ATOM 1301 C CA . ASP B 1 2 ? 13.062 9.227 -6.926 1 54.69 2 ASP B CA 1
ATOM 1302 C C . ASP B 1 2 ? 13.055 9.445 -5.414 1 54.69 2 ASP B C 1
ATOM 1304 O O . ASP B 1 2 ? 12.961 8.492 -4.645 1 54.69 2 ASP B O 1
ATOM 1308 N N . ASP B 1 3 ? 12.867 10.742 -5.027 1 75.75 3 ASP B N 1
ATOM 1309 C CA . ASP B 1 3 ? 13.383 11.062 -3.701 1 75.75 3 ASP B CA 1
ATOM 1310 C C . ASP B 1 3 ? 12.289 10.938 -2.643 1 75.75 3 ASP B C 1
ATOM 1312 O O . ASP B 1 3 ? 12.547 10.5 -1.521 1 75.75 3 ASP B O 1
ATOM 1316 N N . PHE B 1 4 ? 10.938 10.883 -3.109 1 82.62 4 PHE B N 1
ATOM 1317 C CA . PHE B 1 4 ? 9.898 10.891 -2.09 1 82.62 4 PHE B CA 1
ATOM 1318 C C . PHE B 1 4 ? 9.68 9.484 -1.532 1 82.62 4 PHE B C 1
ATOM 1320 O O . PHE B 1 4 ? 9.5 9.312 -0.325 1 82.62 4 PHE B O 1
ATOM 1327 N N . ASP B 1 5 ? 9.828 8.492 -2.355 1 85.06 5 ASP B N 1
ATOM 1328 C CA . ASP B 1 5 ? 9.531 7.121 -1.945 1 85.06 5 ASP B CA 1
ATOM 1329 C C . ASP B 1 5 ? 10.625 6.574 -1.031 1 85.06 5 ASP B C 1
ATOM 1331 O O . ASP B 1 5 ? 10.391 5.629 -0.274 1 85.06 5 ASP B O 1
ATOM 1335 N N . SER B 1 6 ? 11.703 7.223 -1.142 1 83.88 6 SER B N 1
ATOM 1336 C CA . SER B 1 6 ? 12.789 6.836 -0.238 1 83.88 6 SER B CA 1
ATOM 1337 C C . SER B 1 6 ? 12.453 7.199 1.205 1 83.88 6 SER B C 1
ATOM 1339 O O . SER B 1 6 ? 13.094 6.707 2.137 1 83.88 6 SER B O 1
ATOM 1341 N N . LEU B 1 7 ? 11.438 7.992 1.397 1 90.19 7 LEU B N 1
ATOM 1342 C CA . LEU B 1 7 ? 11.031 8.438 2.725 1 90.19 7 LEU B CA 1
ATOM 1343 C C . LEU B 1 7 ? 10.031 7.457 3.344 1 90.19 7 LEU B C 1
ATOM 1345 O O . LEU B 1 7 ? 9.633 7.625 4.496 1 90.19 7 LEU B O 1
ATOM 1349 N N . ILE B 1 8 ? 9.695 6.457 2.598 1 93.81 8 ILE B N 1
ATOM 1350 C CA . ILE B 1 8 ? 8.656 5.535 3.055 1 93.81 8 ILE B CA 1
ATOM 1351 C C . ILE B 1 8 ? 9.211 4.113 3.092 1 93.81 8 ILE B C 1
ATOM 1353 O O . ILE B 1 8 ? 9.703 3.607 2.082 1 93.81 8 ILE B O 1
ATOM 1357 N N . VAL B 1 9 ? 9.18 3.508 4.219 1 93.19 9 VAL B N 1
ATOM 1358 C CA . VAL B 1 9 ? 9.609 2.125 4.395 1 93.19 9 VAL B CA 1
ATOM 1359 C C . VAL B 1 9 ? 8.43 1.272 4.859 1 93.19 9 VAL B C 1
ATOM 1361 O O . VAL B 1 9 ? 7.684 1.671 5.75 1 93.19 9 VAL B O 1
ATOM 1364 N N . HIS B 1 10 ? 8.305 0.161 4.281 1 95.12 10 HIS B N 1
ATOM 1365 C CA . HIS B 1 10 ? 7.238 -0.759 4.664 1 95.12 10 HIS B CA 1
ATOM 1366 C C . HIS B 1 10 ? 7.793 -1.969 5.406 1 95.12 10 HIS B C 1
ATOM 1368 O O . HIS B 1 10 ? 8.953 -2.35 5.207 1 95.12 10 HIS B O 1
ATOM 1374 N N . GLY B 1 11 ? 6.941 -2.523 6.238 1 94 11 GLY B N 1
ATOM 1375 C CA . GLY B 1 11 ? 7.203 -3.795 6.891 1 94 11 GLY B CA 1
ATOM 1376 C C . GLY B 1 11 ? 6.004 -4.723 6.891 1 94 11 GLY B C 1
ATOM 1377 O O . GLY B 1 11 ? 4.871 -4.281 7.09 1 94 11 GLY B O 1
ATOM 1378 N N . ASN B 1 12 ? 6.277 -5.926 6.555 1 94.31 12 ASN B N 1
ATOM 1379 C CA . ASN B 1 12 ? 5.297 -7.004 6.57 1 94.31 12 ASN B CA 1
ATOM 1380 C C . ASN B 1 12 ? 4.027 -6.617 5.816 1 94.31 12 ASN B C 1
ATOM 1382 O O . ASN B 1 12 ? 2.922 -6.734 6.352 1 94.31 12 ASN B O 1
ATOM 1386 N N . GLN B 1 13 ? 4.215 -6.176 4.613 1 93.81 13 GLN B N 1
ATOM 1387 C CA . GLN B 1 13 ? 3.084 -5.824 3.76 1 93.81 13 GLN B CA 1
ATOM 1388 C C . GLN B 1 13 ? 2.281 -7.062 3.371 1 93.81 13 GLN B C 1
ATOM 1390 O O . GLN B 1 13 ? 2.787 -8.18 3.436 1 93.81 13 GLN B O 1
ATOM 1395 N N . PRO B 1 14 ? 1.077 -6.887 3.049 1 94 14 PRO B N 1
ATOM 1396 C CA . PRO B 1 14 ? 0.259 -8.031 2.639 1 94 14 PRO B CA 1
ATOM 1397 C C . PRO B 1 14 ? 0.566 -8.492 1.217 1 94 14 PRO B C 1
ATOM 1399 O O . PRO B 1 14 ? -0.293 -8.406 0.335 1 94 14 PRO B O 1
ATOM 1402 N N . VAL B 1 15 ? 1.674 -8.914 1.051 1 94.75 15 VAL B N 1
ATOM 1403 C CA . VAL B 1 15 ? 2.207 -9.516 -0.166 1 94.75 15 VAL B CA 1
ATOM 1404 C C . VAL B 1 15 ? 2.754 -10.906 0.146 1 94.75 15 VAL B C 1
ATOM 1406 O O . VAL B 1 15 ? 3.498 -11.086 1.113 1 94.75 15 VAL B O 1
ATOM 1409 N N . GLN B 1 16 ? 2.35 -11.859 -0.638 1 94.44 16 GLN B N 1
ATOM 1410 C CA . GLN B 1 16 ? 2.854 -13.219 -0.491 1 94.44 16 GLN B CA 1
ATOM 1411 C C . GLN B 1 16 ? 3.447 -13.727 -1.8 1 94.44 16 GLN B C 1
ATOM 1413 O O . GLN B 1 16 ? 2.893 -13.492 -2.875 1 94.44 16 GLN B O 1
ATOM 1418 N N . MET B 1 17 ? 4.52 -14.359 -1.677 1 95.12 17 MET B N 1
ATOM 1419 C CA . MET B 1 17 ? 5.176 -15.055 -2.783 1 95.12 17 MET B CA 1
ATOM 1420 C C . MET B 1 17 ? 5.586 -16.469 -2.377 1 95.12 17 MET B C 1
ATOM 1422 O O . MET B 1 17 ? 6.488 -16.641 -1.555 1 95.12 17 MET B O 1
ATOM 1426 N N . SER B 1 18 ? 4.922 -17.375 -2.977 1 96.06 18 SER B N 1
ATOM 1427 C CA . SER B 1 18 ? 5.176 -18.75 -2.559 1 96.06 18 SER B CA 1
ATOM 1428 C C . SER B 1 18 ? 5.516 -19.641 -3.752 1 96.06 18 SER B C 1
ATOM 1430 O O . SER B 1 18 ? 4.871 -19.547 -4.801 1 96.06 18 SER B O 1
ATOM 1432 N N . VAL B 1 19 ? 6.508 -20.438 -3.488 1 95.88 19 VAL B N 1
ATOM 1433 C CA . VAL B 1 19 ? 6.898 -21.406 -4.504 1 95.88 19 VAL B CA 1
ATOM 1434 C C . VAL B 1 19 ? 6.246 -22.75 -4.207 1 95.88 19 VAL B C 1
ATOM 1436 O O . VAL B 1 19 ? 6.184 -23.188 -3.051 1 95.88 19 VAL B O 1
ATOM 1439 N N . TYR B 1 20 ? 5.703 -23.328 -5.273 1 95.5 20 TYR B N 1
ATOM 1440 C CA . TYR B 1 20 ? 5.121 -24.656 -5.125 1 95.5 20 TYR B CA 1
ATOM 1441 C C . TYR B 1 20 ? 5.379 -25.516 -6.363 1 95.5 20 TYR B C 1
ATOM 1443 O O . TYR B 1 20 ? 5.777 -25 -7.406 1 95.5 20 TYR B O 1
ATOM 1451 N N . GLN B 1 21 ? 5.145 -26.812 -6.176 1 94.06 21 GLN B N 1
ATOM 1452 C CA . GLN B 1 21 ? 5.238 -27.734 -7.301 1 94.06 21 GLN B CA 1
ATOM 145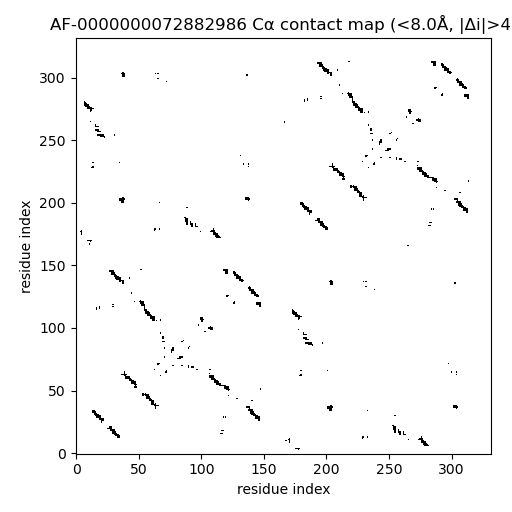3 C C . GLN B 1 21 ? 3.857 -28.062 -7.863 1 94.06 21 GLN B C 1
ATOM 1455 O O . GLN B 1 21 ? 2.975 -28.5 -7.125 1 94.06 21 GLN B O 1
ATOM 1460 N N . ASP B 1 22 ? 3.725 -27.781 -9.125 1 91.75 22 ASP B N 1
ATOM 1461 C CA . ASP B 1 22 ? 2.475 -28.156 -9.781 1 91.75 22 ASP B CA 1
ATOM 1462 C C . ASP B 1 22 ? 2.246 -29.656 -9.727 1 91.75 22 ASP B C 1
ATOM 1464 O O . ASP B 1 22 ? 3.107 -30.438 -10.141 1 91.75 22 ASP B O 1
ATOM 1468 N N . PRO B 1 23 ? 1.159 -30.031 -9.281 1 90.19 23 PRO B N 1
ATOM 1469 C CA . PRO B 1 23 ? 0.967 -31.469 -9.086 1 90.19 23 PRO B CA 1
ATOM 1470 C C . PRO B 1 23 ? 0.831 -32.25 -10.398 1 90.19 23 PRO B C 1
ATOM 1472 O O . PRO B 1 23 ? 1.074 -33.438 -10.445 1 90.19 23 PRO B O 1
ATOM 1475 N N . VAL B 1 24 ? 0.373 -31.609 -11.492 1 86.81 24 VAL B N 1
ATOM 1476 C CA . VAL B 1 24 ? 0.15 -32.281 -12.773 1 86.81 24 VAL B CA 1
ATOM 1477 C C . VAL B 1 24 ? 1.438 -32.25 -13.594 1 86.81 24 VAL B C 1
ATOM 1479 O O . VAL B 1 24 ? 1.953 -33.312 -13.961 1 86.81 24 VAL B O 1
ATOM 1482 N N . THR B 1 25 ? 2.059 -31.188 -13.781 1 85.94 25 THR B N 1
ATOM 1483 C CA . THR B 1 25 ? 3.215 -31.031 -14.656 1 85.94 25 THR B CA 1
ATOM 1484 C C . THR B 1 25 ? 4.512 -31.234 -13.883 1 85.94 25 THR B C 1
ATOM 1486 O O . THR B 1 25 ? 5.574 -31.438 -14.477 1 85.94 25 THR B O 1
ATOM 1489 N N . ARG B 1 26 ? 4.496 -31.156 -12.523 1 88.94 26 ARG B N 1
ATOM 1490 C CA . ARG B 1 26 ? 5.625 -31.297 -11.602 1 88.94 26 ARG B CA 1
ATOM 1491 C C . ARG B 1 26 ? 6.605 -30.141 -11.773 1 88.94 26 ARG B C 1
ATOM 1493 O O . ARG B 1 26 ? 7.719 -30.188 -11.242 1 88.94 26 ARG B O 1
ATOM 1500 N N . CYS B 1 27 ? 6.152 -29.141 -12.531 1 89.88 27 CYS B N 1
ATOM 1501 C CA . CYS B 1 27 ? 6.977 -27.953 -12.688 1 89.88 27 CYS B CA 1
ATOM 1502 C C . CYS B 1 27 ? 6.848 -27.031 -11.469 1 89.88 27 CYS B C 1
ATOM 1504 O O . CYS B 1 27 ? 5.793 -26.984 -10.844 1 89.88 27 CYS B O 1
ATOM 1506 N N . GLU B 1 28 ? 7.941 -26.406 -11.219 1 95.06 28 GLU B N 1
ATOM 1507 C CA . GLU B 1 28 ? 7.941 -25.391 -10.156 1 95.06 28 GLU B CA 1
ATOM 1508 C C . GLU B 1 28 ? 7.203 -24.125 -10.602 1 95.06 28 GLU B C 1
ATOM 1510 O O . GLU B 1 28 ? 7.418 -23.641 -11.703 1 95.06 28 GLU B O 1
ATOM 1515 N N . LYS B 1 29 ? 6.328 -23.719 -9.742 1 96.06 29 LYS B N 1
ATOM 1516 C CA . LYS B 1 29 ? 5.555 -22.5 -10.008 1 96.06 29 LYS B CA 1
ATOM 1517 C C . LYS B 1 29 ? 5.633 -21.531 -8.844 1 96.06 29 LYS B C 1
ATOM 1519 O O . LYS B 1 29 ? 5.988 -21.922 -7.727 1 96.06 29 LYS B O 1
ATOM 1524 N N . LEU B 1 30 ? 5.496 -20.344 -9.18 1 97.38 30 LEU B N 1
ATOM 1525 C CA . LEU B 1 30 ? 5.426 -19.266 -8.203 1 97.38 30 LEU B CA 1
ATOM 1526 C C . LEU B 1 30 ? 4.051 -18.609 -8.211 1 97.38 30 LEU B C 1
ATOM 1528 O O . LEU B 1 30 ? 3.525 -18.281 -9.281 1 97.38 30 LEU B O 1
ATOM 1532 N N . VAL B 1 31 ? 3.461 -18.516 -7.051 1 97.62 31 VAL B N 1
ATOM 1533 C CA . VAL B 1 31 ? 2.227 -17.75 -6.914 1 97.62 31 VAL B CA 1
ATOM 1534 C C . VAL B 1 31 ? 2.494 -16.484 -6.109 1 97.62 31 VAL B C 1
ATOM 1536 O O . VAL B 1 31 ? 3.188 -16.516 -5.094 1 97.62 31 VAL B O 1
ATOM 1539 N N . VAL B 1 32 ? 2.035 -15.398 -6.605 1 96.75 32 VAL B N 1
ATOM 1540 C CA . VAL B 1 32 ? 2.135 -14.086 -5.969 1 96.75 32 VAL B CA 1
ATOM 1541 C C . VAL B 1 32 ? 0.737 -13.555 -5.66 1 96.75 32 VAL B C 1
ATOM 1543 O O . VAL B 1 32 ? -0.128 -13.516 -6.535 1 96.75 32 VAL B O 1
ATOM 1546 N N . VAL B 1 33 ? 0.491 -13.242 -4.414 1 96.69 33 VAL B N 1
ATOM 1547 C CA . VAL B 1 33 ? -0.76 -12.625 -3.98 1 96.69 33 VAL B CA 1
ATOM 1548 C C . VAL B 1 33 ? -0.477 -11.266 -3.352 1 96.69 33 VAL B C 1
ATOM 1550 O O . VAL B 1 33 ? 0.278 -11.164 -2.381 1 96.69 33 VAL B O 1
ATOM 1553 N N . VAL B 1 34 ? -1.092 -10.18 -3.893 1 96.62 34 VAL B N 1
ATOM 1554 C CA . VAL B 1 34 ? -0.862 -8.812 -3.428 1 96.62 34 VAL B CA 1
ATOM 1555 C C . VAL B 1 34 ? -2.197 -8.148 -3.105 1 96.62 34 VAL B C 1
ATOM 1557 O O . VAL B 1 34 ? -3.084 -8.07 -3.959 1 96.62 34 VAL B O 1
ATOM 1560 N N . ALA B 1 35 ? -2.328 -7.699 -1.912 1 95.56 35 ALA B N 1
ATOM 1561 C CA . ALA B 1 35 ? -3.453 -6.828 -1.586 1 95.56 35 ALA B CA 1
ATOM 1562 C C . ALA B 1 35 ? -3.213 -5.41 -2.092 1 95.56 35 ALA B C 1
ATOM 1564 O O . ALA B 1 35 ? -2.176 -4.809 -1.802 1 95.56 35 ALA B O 1
ATOM 1565 N N . LEU B 1 36 ? -4.16 -4.895 -2.818 1 95.44 36 LEU B N 1
ATOM 1566 C CA . LEU B 1 36 ? -3.996 -3.588 -3.445 1 95.44 36 LEU B CA 1
ATOM 1567 C C . LEU B 1 36 ? -4.527 -2.48 -2.541 1 95.44 36 LEU B C 1
ATOM 1569 O O . LEU B 1 36 ? -5.344 -2.738 -1.653 1 95.44 36 LEU B O 1
ATOM 1573 N N . ILE B 1 37 ? -4.062 -1.313 -2.785 1 94.38 37 ILE B N 1
ATOM 1574 C CA . ILE B 1 37 ? -4.602 -0.119 -2.145 1 94.38 37 ILE B CA 1
ATOM 1575 C C . ILE B 1 37 ? -6.086 0.018 -2.475 1 94.38 37 ILE B C 1
ATOM 1577 O O . ILE B 1 37 ? -6.504 -0.266 -3.6 1 94.38 37 ILE B O 1
ATOM 1581 N N . GLY B 1 38 ? -6.805 0.494 -1.468 1 92.31 38 GLY B N 1
ATOM 1582 C CA . GLY B 1 38 ? -8.219 0.726 -1.709 1 92.31 38 GLY B CA 1
ATOM 1583 C C . GLY B 1 38 ? -8.477 1.698 -2.844 1 92.31 38 GLY B C 1
ATOM 1584 O O . GLY B 1 38 ? -7.816 2.73 -2.949 1 92.31 38 GLY B O 1
ATOM 1585 N N . GLY B 1 39 ? -9.453 1.357 -3.707 1 90.25 39 GLY B N 1
ATOM 1586 C CA . GLY B 1 39 ? -9.828 2.26 -4.785 1 90.25 39 GLY B CA 1
ATOM 1587 C C . GLY B 1 39 ? -9.047 2.021 -6.062 1 90.25 39 GLY B C 1
ATOM 1588 O O . GLY B 1 39 ? -9.383 2.574 -7.113 1 90.25 39 GLY B O 1
ATOM 1589 N N . VAL B 1 40 ? -7.984 1.23 -6.031 1 91.25 40 VAL B N 1
ATOM 1590 C CA . VAL B 1 40 ? -7.227 0.896 -7.23 1 91.25 40 VAL B CA 1
ATOM 1591 C C . VAL B 1 40 ? -8.023 -0.094 -8.086 1 91.25 40 VAL B C 1
ATOM 1593 O O . VAL B 1 40 ? -8.445 -1.142 -7.59 1 91.25 40 VAL B O 1
ATOM 1596 N N . ASP B 1 41 ? -8.148 0.285 -9.438 1 86.38 41 ASP B N 1
ATOM 1597 C CA . ASP B 1 41 ? -8.969 -0.569 -10.297 1 86.38 41 ASP B CA 1
ATOM 1598 C C . ASP B 1 41 ? -8.211 -0.955 -11.562 1 86.38 41 ASP B C 1
ATOM 1600 O O . ASP B 1 41 ? -8.711 -1.733 -12.375 1 86.38 41 ASP B O 1
ATOM 1604 N N . ASP B 1 42 ? -7.055 -0.488 -11.766 1 90.88 42 ASP B N 1
ATOM 1605 C CA . ASP B 1 42 ? -6.34 -0.733 -13.016 1 90.88 42 ASP B CA 1
ATOM 1606 C C . ASP B 1 42 ? -4.926 -1.24 -12.75 1 90.88 42 ASP B C 1
ATOM 1608 O O . ASP B 1 42 ? -3.967 -0.773 -13.367 1 90.88 42 ASP B O 1
ATOM 1612 N N . ALA B 1 43 ? -4.738 -2.17 -11.891 1 94.31 43 ALA B N 1
ATOM 1613 C CA . ALA B 1 43 ? -3.416 -2.734 -11.617 1 94.31 43 ALA B CA 1
ATOM 1614 C C . ALA B 1 43 ? -2.943 -3.604 -12.781 1 94.31 43 ALA B C 1
ATOM 1616 O O . ALA B 1 43 ? -3.689 -4.457 -13.266 1 94.31 43 ALA B O 1
ATOM 1617 N N . LYS B 1 44 ? -1.743 -3.365 -13.258 1 95.69 44 LYS B N 1
ATOM 1618 C CA . LYS B 1 44 ? -1.145 -4.109 -14.359 1 95.69 44 LYS B CA 1
ATOM 1619 C C . LYS B 1 44 ? 0.126 -4.828 -13.914 1 95.69 44 LYS B C 1
ATOM 1621 O O . LYS B 1 44 ? 1.029 -4.207 -13.352 1 95.69 44 LYS B O 1
ATOM 1626 N N . PHE B 1 45 ? 0.15 -6.109 -14.18 1 96.94 45 PHE B N 1
ATOM 1627 C CA . PHE B 1 45 ? 1.319 -6.922 -13.859 1 96.94 45 PHE B CA 1
ATOM 1628 C C . PHE B 1 45 ? 2.219 -7.078 -15.086 1 96.94 45 PHE B C 1
ATOM 1630 O O . PHE B 1 45 ? 1.731 -7.289 -16.203 1 96.94 45 PHE B O 1
ATOM 1637 N N . SER B 1 46 ? 3.539 -6.953 -14.883 1 96.38 46 SER B N 1
ATOM 1638 C CA . SER B 1 46 ? 4.512 -7.215 -15.938 1 96.38 46 SER B CA 1
ATOM 1639 C C . SER B 1 46 ? 5.805 -7.789 -15.367 1 96.38 46 SER B C 1
ATOM 1641 O O . SER B 1 46 ? 6.129 -7.562 -14.195 1 96.38 46 SER B O 1
ATOM 1643 N N . LEU B 1 47 ? 6.398 -8.602 -16.125 1 96.12 47 LEU B N 1
ATOM 1644 C CA . LEU B 1 47 ? 7.75 -9.047 -15.789 1 96.12 47 LEU B CA 1
ATOM 1645 C C . LEU B 1 47 ? 8.789 -8.102 -16.391 1 96.12 47 LEU B C 1
ATOM 1647 O O . LEU B 1 47 ? 8.594 -7.574 -17.484 1 96.12 47 LEU B O 1
ATOM 1651 N N . VAL B 1 48 ? 9.812 -7.93 -15.57 1 93.31 48 VAL B N 1
ATOM 1652 C CA . VAL B 1 48 ? 10.867 -7.016 -16.016 1 93.31 48 VAL B CA 1
ATOM 1653 C C . VAL B 1 48 ? 12.078 -7.812 -16.469 1 93.31 48 VAL B C 1
ATOM 1655 O O . VAL B 1 48 ? 12.539 -8.719 -15.773 1 93.31 48 VAL B O 1
ATOM 1658 N N . GLY B 1 49 ? 12.602 -7.48 -17.609 1 87.19 49 GLY B N 1
ATOM 1659 C CA . GLY B 1 49 ? 13.766 -8.148 -18.156 1 87.19 49 GLY B CA 1
ATOM 1660 C C . GLY B 1 49 ? 13.562 -8.609 -19.594 1 87.19 49 GLY B C 1
ATOM 1661 O O . GLY B 1 49 ? 12.43 -8.727 -20.062 1 87.19 49 GLY B O 1
ATOM 1662 N N . ASP B 1 50 ? 14.609 -8.891 -20.344 1 83.06 50 ASP B N 1
ATOM 1663 C CA . ASP B 1 50 ? 14.547 -9.227 -21.75 1 83.06 50 ASP B CA 1
ATOM 1664 C C . ASP B 1 50 ? 14.883 -10.695 -21.984 1 83.06 50 ASP B C 1
ATOM 1666 O O . ASP B 1 50 ? 14.703 -11.211 -23.094 1 83.06 50 ASP B O 1
ATOM 1670 N N . GLY B 1 51 ? 15.289 -11.422 -21.047 1 85.62 51 GLY B N 1
ATOM 1671 C CA . GLY B 1 51 ? 15.688 -12.812 -21.219 1 85.62 51 GLY B CA 1
ATOM 1672 C C . GLY B 1 51 ? 14.547 -13.789 -21 1 85.62 51 GLY B C 1
ATOM 1673 O O . GLY B 1 51 ? 13.406 -13.383 -20.766 1 85.62 51 GLY B O 1
ATOM 1674 N N . PRO B 1 52 ? 14.82 -15.047 -21.281 1 89.31 52 PRO B N 1
ATOM 1675 C CA . PRO B 1 52 ? 13.812 -16.094 -21.109 1 89.31 52 PRO B CA 1
ATOM 1676 C C . PRO B 1 52 ? 13.398 -16.281 -19.641 1 89.31 52 PRO B C 1
ATOM 1678 O O . PRO B 1 52 ? 12.359 -16.891 -19.359 1 89.31 52 PRO B O 1
ATOM 1681 N N . GLY B 1 53 ? 14.234 -15.727 -18.781 1 92.69 53 GLY B N 1
ATOM 1682 C CA . GLY B 1 53 ? 13.945 -15.781 -17.344 1 92.69 53 GLY B CA 1
ATOM 1683 C C . GLY B 1 53 ? 14.211 -14.469 -16.641 1 92.69 53 GLY B C 1
ATOM 1684 O O . GLY B 1 53 ? 15.047 -13.672 -17.078 1 92.69 53 GLY B O 1
ATOM 1685 N N . THR B 1 54 ? 13.398 -14.203 -15.617 1 95.12 54 THR B N 1
ATOM 1686 C CA . THR B 1 54 ? 13.602 -13 -14.812 1 95.12 54 THR B CA 1
ATOM 1687 C C . THR B 1 54 ? 13.211 -13.258 -13.359 1 95.12 54 THR B C 1
ATOM 1689 O O . THR B 1 54 ? 12.469 -14.188 -13.062 1 95.12 54 THR B O 1
ATOM 1692 N N . ARG B 1 55 ? 13.75 -12.43 -12.445 1 96.12 55 ARG B N 1
ATOM 1693 C CA . ARG B 1 55 ? 13.406 -12.477 -11.031 1 96.12 55 ARG B CA 1
ATOM 1694 C C . ARG B 1 55 ? 12.742 -11.172 -10.586 1 96.12 55 ARG B C 1
ATOM 1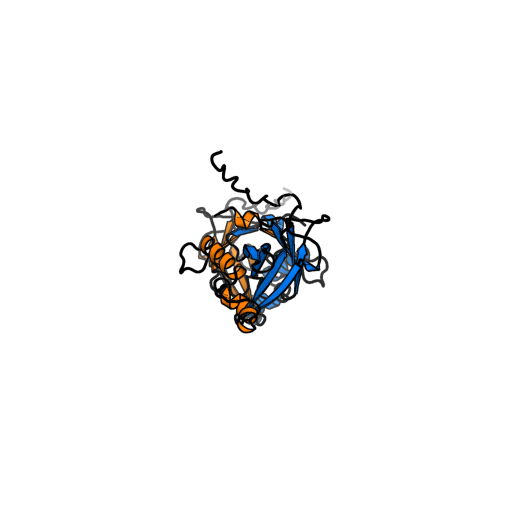696 O O . ARG B 1 55 ? 12.609 -10.914 -9.391 1 96.12 55 ARG B O 1
ATOM 1703 N N . THR B 1 56 ? 12.375 -10.398 -11.594 1 97.12 56 THR B N 1
ATOM 1704 C CA . THR B 1 56 ? 11.805 -9.102 -11.258 1 97.12 56 THR B CA 1
ATOM 1705 C C . THR B 1 56 ? 10.43 -8.93 -11.891 1 97.12 56 THR B C 1
ATOM 1707 O O . THR B 1 56 ? 10.258 -9.188 -13.086 1 97.12 56 THR B O 1
ATOM 1710 N N . ALA B 1 57 ? 9.477 -8.57 -11.07 1 97.38 57 ALA B N 1
ATOM 1711 C CA . ALA B 1 57 ? 8.125 -8.258 -11.523 1 97.38 57 ALA B CA 1
ATOM 1712 C C . ALA B 1 57 ? 7.711 -6.859 -11.086 1 97.38 57 ALA B C 1
ATOM 1714 O O . ALA B 1 57 ? 8.289 -6.293 -10.156 1 97.38 57 ALA B O 1
ATOM 1715 N N . ARG B 1 58 ? 6.781 -6.352 -11.82 1 97.31 58 ARG B N 1
ATOM 1716 C CA . ARG B 1 58 ? 6.285 -5.016 -11.5 1 97.31 58 ARG B CA 1
ATOM 1717 C C . ARG B 1 58 ? 4.762 -4.969 -11.594 1 97.31 58 ARG B C 1
ATOM 1719 O O . ARG B 1 58 ? 4.168 -5.574 -12.484 1 97.31 58 ARG B O 1
ATOM 1726 N N . ILE B 1 59 ? 4.164 -4.312 -10.664 1 97.12 59 ILE B N 1
ATOM 1727 C CA . ILE B 1 59 ? 2.736 -4.008 -10.664 1 97.12 59 ILE B CA 1
ATOM 1728 C C . ILE B 1 59 ? 2.529 -2.5 -10.758 1 97.12 59 ILE B C 1
ATOM 1730 O O . ILE B 1 59 ? 2.859 -1.763 -9.828 1 97.12 59 ILE B O 1
ATOM 1734 N N . ASP B 1 60 ? 2.008 -2.066 -11.875 1 96.5 60 ASP B N 1
ATOM 1735 C CA . ASP B 1 60 ? 1.654 -0.663 -12.07 1 96.5 60 ASP B CA 1
ATOM 1736 C C . ASP B 1 60 ? 0.181 -0.418 -11.75 1 96.5 60 ASP B C 1
ATOM 1738 O O . ASP B 1 60 ? -0.67 -1.265 -12.031 1 96.5 60 ASP B O 1
ATOM 1742 N N . TYR B 1 61 ? -0.059 0.683 -11.172 1 94.81 61 TYR B N 1
ATOM 1743 C CA . TYR B 1 61 ? -1.439 1.023 -10.852 1 94.81 61 TYR B CA 1
ATOM 1744 C C . TYR B 1 61 ? -1.652 2.531 -10.883 1 94.81 61 TYR B C 1
ATOM 1746 O O . TYR B 1 61 ? -0.695 3.303 -10.781 1 94.81 61 TYR B O 1
ATOM 1754 N N . SER B 1 62 ? -2.877 2.934 -11.078 1 93.44 62 SER B N 1
ATOM 1755 C CA . SER B 1 62 ? -3.256 4.332 -10.898 1 93.44 62 SER B CA 1
ATOM 1756 C C . SER B 1 62 ? -3.639 4.617 -9.453 1 93.44 62 SER B C 1
ATOM 1758 O O . SER B 1 62 ? -4.246 3.773 -8.781 1 93.44 62 SER B O 1
ATOM 1760 N N . TRP B 1 63 ? -3.273 5.805 -9.07 1 94.38 63 TRP B N 1
ATOM 1761 C CA . TRP B 1 63 ? -3.807 6.223 -7.777 1 94.38 63 TRP B CA 1
ATOM 1762 C C . TRP B 1 63 ? -5.328 6.137 -7.762 1 94.38 63 TRP B C 1
ATOM 1764 O O . TRP B 1 63 ? -5.973 6.246 -8.805 1 94.38 63 TRP B O 1
ATOM 1774 N N . PRO B 1 64 ? -5.871 5.801 -6.508 1 91.94 64 PRO B N 1
ATOM 1775 C CA . PRO B 1 64 ? -7.328 5.945 -6.434 1 91.94 64 PRO B CA 1
ATOM 1776 C C . PRO B 1 64 ? -7.805 7.336 -6.859 1 91.94 64 PRO B C 1
ATOM 1778 O O . PRO B 1 64 ? -7.168 8.336 -6.527 1 91.94 64 PRO B O 1
ATOM 1781 N N . VAL B 1 65 ? -8.906 7.457 -7.488 1 88.75 65 VAL B N 1
ATOM 1782 C CA . VAL B 1 65 ? -9.406 8.703 -8.055 1 88.75 65 VAL B CA 1
ATOM 1783 C C . VAL B 1 65 ? -9.625 9.727 -6.938 1 88.75 65 VAL B C 1
ATOM 1785 O O . VAL B 1 65 ? -9.352 10.914 -7.113 1 88.75 65 VAL B O 1
ATOM 1788 N N . THR B 1 66 ? -10.031 9.297 -5.875 1 88 66 THR B N 1
ATOM 1789 C CA . THR B 1 66 ? -10.328 10.188 -4.762 1 88 66 THR B CA 1
ATOM 1790 C C . THR B 1 66 ? -9.047 10.789 -4.191 1 88 66 THR B C 1
ATOM 1792 O O . THR B 1 66 ? -9.086 11.812 -3.508 1 88 66 THR B O 1
ATOM 1795 N N . SER B 1 67 ? -7.953 10.141 -4.453 1 88 67 SER B N 1
ATOM 1796 C CA . SER B 1 67 ? -6.68 10.617 -3.926 1 88 67 SER B CA 1
ATOM 1797 C C . SER B 1 67 ? -6.246 11.906 -4.617 1 88 67 SER B C 1
ATOM 1799 O O . SER B 1 67 ? -5.398 12.641 -4.102 1 88 67 SER B O 1
ATOM 1801 N N . VAL B 1 68 ? -6.781 12.156 -5.742 1 89.31 68 VAL B N 1
ATOM 1802 C CA . VAL B 1 68 ? -6.336 13.328 -6.496 1 89.31 68 VAL B CA 1
ATOM 1803 C C . VAL B 1 68 ? -7.34 14.461 -6.328 1 89.31 68 VAL B C 1
ATOM 1805 O O . VAL B 1 68 ? -7.105 15.578 -6.797 1 89.31 68 VAL B O 1
ATOM 1808 N N . ASP B 1 69 ? -8.391 14.211 -5.66 1 90.12 69 ASP B N 1
ATOM 1809 C CA . ASP B 1 69 ? -9.383 15.219 -5.305 1 90.12 69 ASP B CA 1
ATOM 1810 C C . ASP B 1 69 ? -9.242 15.641 -3.844 1 90.12 69 ASP B C 1
ATOM 1812 O O . ASP B 1 69 ? -9.984 15.164 -2.982 1 90.12 69 ASP B O 1
ATOM 1816 N N . ILE B 1 70 ? -8.391 16.594 -3.686 1 92.12 70 ILE B N 1
ATOM 1817 C CA . ILE B 1 70 ? -8.039 17 -2.332 1 92.12 70 ILE B CA 1
ATOM 1818 C C . ILE B 1 70 ? -9.273 17.562 -1.627 1 92.12 70 ILE B C 1
ATOM 1820 O O . ILE B 1 70 ? -9.5 17.281 -0.446 1 92.12 70 ILE B O 1
ATOM 1824 N N . GLU B 1 71 ? -10.07 18.297 -2.297 1 92.12 71 GLU B N 1
ATOM 1825 C CA . GLU B 1 71 ? -11.273 18.859 -1.693 1 92.12 71 GLU B CA 1
ATOM 1826 C C . GLU B 1 71 ? -12.242 17.766 -1.246 1 92.12 71 GLU B C 1
ATOM 1828 O O . GLU B 1 71 ? -12.906 17.906 -0.216 1 92.12 71 GLU B O 1
ATOM 1833 N N . ALA B 1 72 ? -12.289 16.719 -1.979 1 89.94 72 ALA B N 1
ATOM 1834 C CA . ALA B 1 72 ? -13.156 15.602 -1.621 1 89.94 72 ALA B CA 1
ATOM 1835 C C . ALA B 1 72 ? -12.695 14.938 -0.329 1 89.94 72 ALA B C 1
ATOM 1837 O O . ALA B 1 72 ? -13.516 14.5 0.483 1 89.94 72 ALA B O 1
ATOM 1838 N N . ILE B 1 73 ? -11.406 14.914 -0.136 1 90.38 73 ILE B N 1
ATOM 1839 C CA . ILE B 1 73 ? -10.844 14.312 1.066 1 90.38 73 ILE B CA 1
ATOM 1840 C C . ILE B 1 73 ? -11.25 15.125 2.291 1 90.38 73 ILE B C 1
ATOM 1842 O O . ILE B 1 73 ? -11.516 14.57 3.357 1 90.38 73 ILE B O 1
ATOM 1846 N N . PHE B 1 74 ? -11.391 16.391 2.102 1 92.88 74 PHE B N 1
ATOM 1847 C CA . PHE B 1 74 ? -11.695 17.281 3.217 1 92.88 74 PHE B CA 1
ATOM 1848 C C . PHE B 1 74 ? -13.117 17.828 3.113 1 92.88 74 PHE B C 1
ATOM 1850 O O . PHE B 1 74 ? -13.414 18.906 3.637 1 92.88 74 PHE B O 1
ATOM 1857 N N . GLN B 1 75 ? -13.953 17.188 2.434 1 90.5 75 GLN B N 1
ATOM 1858 C CA . GLN B 1 75 ? -15.305 17.656 2.131 1 90.5 75 GLN B CA 1
ATOM 1859 C C . GLN B 1 75 ? -16.078 17.953 3.41 1 90.5 75 GLN B C 1
ATOM 1861 O O . GLN B 1 75 ? -16.734 19 3.51 1 90.5 75 GLN B O 1
ATOM 1866 N N . THR B 1 76 ? -16.016 17.078 4.391 1 89.88 76 THR B N 1
ATOM 1867 C CA . THR B 1 76 ? -16.75 17.25 5.641 1 89.88 76 THR B CA 1
ATOM 1868 C C . THR B 1 76 ? -16.297 18.516 6.355 1 89.88 76 THR B C 1
ATOM 1870 O O . THR B 1 76 ? -17.141 19.312 6.809 1 89.88 76 THR B O 1
ATOM 1873 N N . GLU B 1 77 ? -15.039 18.734 6.406 1 91.06 77 GLU B N 1
ATOM 1874 C CA . GLU B 1 77 ? -14.477 19.906 7.07 1 91.06 77 GLU B CA 1
ATOM 1875 C C . GLU B 1 77 ? -14.82 21.188 6.312 1 91.06 77 GLU B C 1
ATOM 1877 O O . GLU B 1 77 ? -15.07 22.219 6.926 1 91.06 77 GLU B O 1
ATOM 1882 N N . ILE B 1 78 ? -14.828 21.109 5.004 1 92.31 78 ILE B N 1
ATOM 1883 C CA . ILE B 1 78 ? -15.141 22.266 4.176 1 92.31 78 ILE B CA 1
ATOM 1884 C C . ILE B 1 78 ? -16.625 22.609 4.316 1 92.31 78 ILE B C 1
ATOM 1886 O O . ILE B 1 78 ? -16.969 23.781 4.523 1 92.31 78 ILE B O 1
ATOM 1890 N N . GLN B 1 79 ? -17.422 21.672 4.27 1 92.94 79 GLN B N 1
ATOM 1891 C CA . GLN B 1 79 ? -18.875 21.891 4.344 1 92.94 79 GLN B CA 1
ATOM 1892 C C . GLN B 1 79 ? -19.281 22.391 5.723 1 92.94 79 GLN B C 1
ATOM 1894 O O . GLN B 1 79 ? -20.203 23.203 5.844 1 92.94 79 GLN B O 1
ATOM 1899 N N . SER B 1 80 ? -18.625 21.938 6.746 1 92.5 80 SER B N 1
ATOM 1900 C CA . SER B 1 80 ? -18.922 22.375 8.102 1 92.5 80 SER B CA 1
ATOM 1901 C C . SER B 1 80 ? -18.375 23.766 8.383 1 92.5 80 SER B C 1
ATOM 1903 O O . SER B 1 80 ? -18.703 24.375 9.391 1 92.5 80 SER B O 1
ATOM 1905 N N . GLY B 1 81 ? -17.469 24.203 7.488 1 90.44 81 GLY B N 1
ATOM 1906 C CA . GLY B 1 81 ? -16.875 25.516 7.652 1 90.44 81 GLY B CA 1
ATOM 1907 C C . GLY B 1 81 ? -15.641 25.5 8.531 1 90.44 81 GLY B C 1
ATOM 1908 O O . GLY B 1 81 ? -15.07 26.562 8.812 1 90.44 81 GLY B O 1
ATOM 1909 N N . GLU B 1 82 ? -15.258 24.344 8.898 1 89.31 82 GLU B N 1
ATOM 1910 C CA . GLU B 1 82 ? -14.062 24.219 9.719 1 89.31 82 GLU B CA 1
ATOM 1911 C C . GLU B 1 82 ? -12.812 24.625 8.938 1 89.31 82 GLU B C 1
ATOM 1913 O O . GLU B 1 82 ? -11.914 25.266 9.484 1 89.31 82 GLU B O 1
ATOM 1918 N N . ILE B 1 83 ? -12.812 24.188 7.68 1 91 83 ILE B N 1
ATOM 1919 C CA . ILE B 1 83 ? -11.719 24.547 6.781 1 91 83 ILE B CA 1
ATOM 1920 C C . ILE B 1 83 ? -12.281 25.156 5.496 1 91 83 ILE B C 1
ATOM 1922 O O . ILE B 1 83 ? -13.109 24.531 4.824 1 91 83 ILE B O 1
ATOM 1926 N N . PRO B 1 84 ? -11.938 26.422 5.254 1 91.25 84 PRO B N 1
ATOM 1927 C CA . PRO B 1 84 ? -12.344 26.938 3.947 1 91.25 84 PRO B CA 1
ATOM 1928 C C . PRO B 1 84 ? -11.68 26.203 2.787 1 91.25 84 PRO B C 1
ATOM 1930 O O . PRO B 1 84 ? -10.609 25.609 2.957 1 91.25 84 PRO B O 1
ATOM 1933 N N . SER B 1 85 ? -12.234 26.266 1.555 1 88.44 85 SER B N 1
ATOM 1934 C CA . SER B 1 85 ? -11.727 25.578 0.376 1 88.44 85 SER B CA 1
ATOM 1935 C C . SER B 1 85 ? -10.359 26.125 -0.033 1 88.44 85 SER B C 1
ATOM 1937 O O . SER B 1 85 ? -9.562 25.406 -0.645 1 88.44 85 SER B O 1
ATOM 1939 N N . CYS B 1 86 ? -10.148 27.375 0.361 1 91.94 86 CYS B N 1
ATOM 1940 C CA . CYS B 1 86 ? -8.875 27.984 0.008 1 91.94 86 CYS B CA 1
ATOM 1941 C C . CYS B 1 86 ? -7.875 27.875 1.154 1 91.94 86 CYS B C 1
ATOM 1943 O O . CYS B 1 86 ? -6.898 28.625 1.205 1 91.94 86 CYS B O 1
ATOM 1945 N N . HIS B 1 87 ? -8.156 27.016 2.105 1 94.69 87 HIS B N 1
ATOM 1946 C CA . HIS B 1 87 ? -7.262 26.859 3.244 1 94.69 87 HIS B CA 1
ATOM 1947 C C . HIS B 1 87 ? -5.859 26.453 2.787 1 94.69 87 HIS B C 1
ATOM 1949 O O . HIS B 1 87 ? -5.711 25.609 1.894 1 94.69 87 HIS B O 1
ATOM 1955 N N . PRO B 1 88 ? -4.832 26.984 3.408 1 95.5 88 PRO B N 1
ATOM 1956 C CA . PRO B 1 88 ? -3.449 26.703 3.014 1 95.5 88 PRO B CA 1
ATOM 1957 C C . PRO B 1 88 ? -3.141 25.203 2.996 1 95.5 88 PRO B C 1
ATOM 1959 O O . PRO B 1 88 ? -2.348 24.734 2.172 1 95.5 88 PRO B O 1
ATOM 1962 N N . LEU B 1 89 ? -3.734 24.469 3.865 1 95.88 89 LEU B N 1
ATOM 1963 C CA . LEU B 1 89 ? -3.566 23.016 3.895 1 95.88 89 LEU B CA 1
ATOM 1964 C C . LEU B 1 89 ? -3.975 22.391 2.564 1 95.88 89 LEU B C 1
ATOM 1966 O O . LEU B 1 89 ? -3.252 21.562 2.018 1 95.88 89 LEU B O 1
ATOM 1970 N N . ILE B 1 90 ? -5.074 22.766 2.061 1 95.31 90 ILE B N 1
ATOM 1971 C CA . ILE B 1 90 ? -5.613 22.234 0.811 1 95.31 90 ILE B CA 1
ATOM 1972 C C . ILE B 1 90 ? -4.727 22.672 -0.354 1 95.31 90 ILE B C 1
ATOM 1974 O O . ILE B 1 90 ? -4.379 21.859 -1.213 1 95.31 90 ILE B O 1
ATOM 1978 N N . GLU B 1 91 ? -4.305 23.953 -0.298 1 95 91 GLU B N 1
ATOM 1979 C CA . GLU B 1 91 ? -3.453 24.484 -1.358 1 95 91 GLU B CA 1
ATOM 1980 C C . GLU B 1 91 ? -2.105 23.781 -1.396 1 95 91 GLU B C 1
ATOM 1982 O O . GLU B 1 91 ? -1.584 23.469 -2.473 1 95 91 GLU B O 1
ATOM 1987 N N . ALA B 1 92 ? -1.563 23.547 -0.29 1 95.31 92 ALA B N 1
ATOM 1988 C CA . ALA B 1 92 ? -0.282 22.859 -0.201 1 95.31 92 ALA B CA 1
ATOM 1989 C C . ALA B 1 92 ? -0.38 21.438 -0.78 1 95.31 92 ALA B C 1
ATOM 1991 O O . ALA B 1 92 ? 0.486 21.016 -1.548 1 95.31 92 ALA B O 1
ATOM 1992 N N . LEU B 1 93 ? -1.437 20.734 -0.446 1 95 93 LEU B N 1
ATOM 1993 C CA . LEU B 1 93 ? -1.64 19.391 -0.945 1 95 93 LEU B CA 1
ATOM 1994 C C . LEU B 1 93 ? -1.837 19.391 -2.457 1 95 93 LEU B C 1
ATOM 1996 O O . LEU B 1 93 ? -1.312 18.516 -3.156 1 95 93 LEU B O 1
ATOM 2000 N N . LYS B 1 94 ? -2.578 20.297 -2.941 1 92.88 94 LYS B N 1
ATOM 2001 C CA . LYS B 1 94 ? -2.781 20.422 -4.383 1 92.88 94 LYS B CA 1
ATOM 2002 C C . LYS B 1 94 ? -1.458 20.656 -5.105 1 92.88 94 LYS B C 1
ATOM 2004 O O . LYS B 1 94 ? -1.205 20.062 -6.156 1 92.88 94 LYS B O 1
ATOM 2009 N N . LYS B 1 95 ? -0.659 21.5 -4.547 1 91.94 95 LYS B N 1
ATOM 2010 C CA . LYS B 1 95 ? 0.646 21.797 -5.133 1 91.94 95 LYS B CA 1
ATOM 2011 C C . LYS B 1 95 ? 1.531 20.547 -5.152 1 91.94 95 LYS B C 1
ATOM 2013 O O . LYS B 1 95 ? 2.176 20.25 -6.164 1 91.94 95 LYS B O 1
ATOM 2018 N N . ASP B 1 96 ? 1.552 19.828 -4.105 1 89.75 96 ASP B N 1
ATOM 2019 C CA . ASP B 1 96 ? 2.375 18.625 -4.023 1 89.75 96 ASP B CA 1
ATOM 2020 C C . ASP B 1 96 ? 1.87 17.547 -4.984 1 89.75 96 ASP B C 1
ATOM 2022 O O . ASP B 1 96 ? 2.662 16.797 -5.543 1 89.75 96 ASP B O 1
ATOM 2026 N N . LEU B 1 97 ? 0.561 17.422 -5.074 1 91.19 97 LEU B N 1
ATOM 2027 C CA . LEU B 1 97 ? -0.039 16.469 -6.004 1 91.19 97 LEU B CA 1
ATOM 2028 C C . LEU B 1 97 ? 0.46 16.719 -7.426 1 91.19 97 LEU B C 1
ATOM 2030 O O . LEU B 1 97 ? 0.639 15.766 -8.195 1 91.19 97 LEU B O 1
ATOM 2034 N N . GLU B 1 98 ? 0.766 17.984 -7.781 1 87.12 98 GLU B N 1
ATOM 2035 C CA . GLU B 1 98 ? 1.279 18.328 -9.109 1 87.12 98 GLU B CA 1
ATOM 2036 C C . GLU B 1 98 ? 2.643 17.688 -9.352 1 87.12 98 GLU B C 1
ATOM 2038 O O . GLU B 1 98 ? 2.986 17.359 -10.484 1 87.12 98 GLU B O 1
ATOM 2043 N N . LYS B 1 99 ? 3.369 17.406 -8.305 1 83.5 99 LYS B N 1
ATOM 2044 C CA . LYS B 1 99 ? 4.684 16.781 -8.422 1 83.5 99 LYS B CA 1
ATOM 2045 C C . LYS B 1 99 ? 4.555 15.289 -8.703 1 83.5 99 LYS B C 1
ATOM 2047 O O . LYS B 1 99 ? 5.496 14.664 -9.195 1 83.5 99 LYS B O 1
ATOM 2052 N N . SER B 1 100 ? 3.475 14.773 -8.344 1 84.06 100 SER B N 1
ATOM 2053 C CA . SER B 1 100 ? 3.266 13.336 -8.484 1 84.06 100 SER B CA 1
ATOM 2054 C C . SER B 1 100 ? 2.68 12.992 -9.852 1 84.06 100 SER B C 1
ATOM 2056 O O . SER B 1 100 ? 2.535 11.82 -10.195 1 84.06 100 SER B O 1
ATOM 2058 N N . ARG B 1 101 ? 2.326 13.992 -10.57 1 79.5 101 ARG B N 1
ATOM 2059 C CA . ARG B 1 101 ? 1.658 13.797 -11.859 1 79.5 101 ARG B CA 1
ATOM 2060 C C . ARG B 1 101 ? 2.604 14.094 -13.016 1 79.5 101 ARG B C 1
ATOM 2062 O O . ARG B 1 101 ? 3.469 14.969 -12.914 1 79.5 101 ARG B O 1
ATOM 2069 N N . SER B 1 102 ? 2.477 13.273 -14.023 1 74.38 102 SER B N 1
ATOM 2070 C CA . SER B 1 102 ? 3.178 13.586 -15.266 1 74.38 102 SER B CA 1
ATOM 2071 C C . SER B 1 102 ? 2.514 14.742 -16 1 74.38 102 SER B C 1
ATOM 2073 O O . SER B 1 102 ? 3.18 15.492 -16.719 1 74.38 102 SER B O 1
ATOM 2075 N N . SER B 1 103 ? 1.205 14.852 -15.875 1 72.38 103 SER B N 1
ATOM 2076 C CA . SER B 1 103 ? 0.397 15.945 -16.422 1 72.38 103 SER B CA 1
ATOM 2077 C C . SER B 1 103 ? -0.774 16.266 -15.492 1 72.38 103 SER B C 1
ATOM 2079 O O . SER B 1 103 ? -1.202 15.422 -14.703 1 72.38 103 SER B O 1
ATOM 2081 N N . VAL B 1 104 ? -1.209 17.469 -15.523 1 70.5 104 VAL B N 1
ATOM 2082 C CA . VAL B 1 104 ? -2.219 17.984 -14.602 1 70.5 104 VAL B CA 1
ATOM 2083 C C . VAL B 1 104 ? -3.49 17.156 -14.711 1 70.5 104 VAL B C 1
ATOM 2085 O O . VAL B 1 104 ? -4.168 16.906 -13.711 1 70.5 104 VAL B O 1
ATOM 2088 N N . GLU B 1 105 ? -3.74 16.656 -15.797 1 70.31 105 GLU B N 1
ATOM 2089 C CA . GLU B 1 105 ? -5.012 15.969 -16.016 1 70.31 105 GLU B CA 1
ATOM 2090 C C . GLU B 1 105 ? -4.883 14.469 -15.766 1 70.31 105 GLU B C 1
ATOM 2092 O O . GLU B 1 105 ? -5.887 13.758 -15.68 1 70.31 105 GLU B O 1
ATOM 2097 N N . GLU B 1 106 ? -3.727 14.109 -15.406 1 83.38 106 GLU B N 1
ATOM 2098 C CA . GLU B 1 106 ? -3.525 12.664 -15.336 1 83.38 106 GLU B CA 1
ATOM 2099 C C . GLU B 1 106 ? -3.488 12.18 -13.891 1 83.38 106 GLU B C 1
ATOM 2101 O O . GLU B 1 106 ? -2.975 12.875 -13.016 1 83.38 106 GLU B O 1
ATOM 2106 N N . ILE B 1 107 ? -4.18 11.109 -13.703 1 89.25 107 ILE B N 1
ATOM 2107 C CA . ILE B 1 107 ? -4.094 10.445 -12.406 1 89.25 107 ILE B CA 1
ATOM 2108 C C . ILE B 1 107 ? -2.682 9.898 -12.195 1 89.25 107 ILE B C 1
ATOM 2110 O O . ILE B 1 107 ? -2.137 9.219 -13.07 1 89.25 107 ILE B O 1
ATOM 2114 N N . PRO B 1 108 ? -2.082 10.336 -11.141 1 92.88 108 PRO B N 1
ATOM 2115 C CA . PRO B 1 108 ? -0.744 9.797 -10.883 1 92.88 108 PRO B CA 1
ATOM 2116 C C . PRO B 1 108 ? -0.708 8.273 -10.914 1 92.88 108 PRO B C 1
ATOM 2118 O O . PRO B 1 108 ? -1.702 7.625 -10.578 1 92.88 108 PRO B O 1
ATOM 2121 N N . ARG B 1 109 ? 0.433 7.816 -11.312 1 93.75 109 ARG B N 1
ATOM 2122 C CA . ARG B 1 109 ? 0.628 6.371 -11.336 1 93.75 109 ARG B CA 1
ATOM 2123 C C . ARG B 1 109 ? 1.738 5.949 -10.383 1 93.75 109 ARG B C 1
ATOM 2125 O O . ARG B 1 109 ? 2.766 6.625 -10.281 1 93.75 109 ARG B O 1
ATOM 2132 N N . GLY B 1 110 ? 1.446 4.891 -9.625 1 94.31 110 GLY B N 1
ATOM 2133 C CA . GLY B 1 110 ? 2.443 4.266 -8.773 1 94.31 110 GLY B CA 1
ATOM 2134 C C . GLY B 1 110 ? 2.803 2.857 -9.211 1 94.31 110 GLY B C 1
ATOM 2135 O O . GLY B 1 110 ? 2.232 2.336 -10.172 1 94.31 110 GLY B O 1
ATOM 2136 N N . PHE B 1 111 ? 3.826 2.346 -8.531 1 95.56 111 PHE B N 1
ATOM 2137 C CA . PHE B 1 111 ? 4.168 0.967 -8.859 1 95.56 111 PHE B CA 1
ATOM 2138 C C . PHE B 1 111 ? 4.766 0.253 -7.656 1 95.56 111 PHE B C 1
ATOM 2140 O O . PHE B 1 111 ? 5.145 0.895 -6.672 1 95.56 111 PHE B O 1
ATOM 2147 N N . MET B 1 112 ? 4.703 -1.066 -7.688 1 96 112 MET B N 1
ATOM 2148 C CA . MET B 1 112 ? 5.391 -2.002 -6.805 1 96 112 MET B CA 1
ATOM 2149 C C . MET B 1 112 ? 6.301 -2.934 -7.598 1 96 112 MET B C 1
ATOM 2151 O O . MET B 1 112 ? 5.844 -3.619 -8.516 1 96 112 MET B O 1
ATOM 2155 N N . GLU B 1 113 ? 7.559 -2.861 -7.277 1 96.5 113 GLU B N 1
ATOM 2156 C CA . GLU B 1 113 ? 8.508 -3.785 -7.891 1 96.5 113 GLU B CA 1
ATOM 2157 C C . GLU B 1 113 ? 8.867 -4.918 -6.938 1 96.5 113 GLU B C 1
ATOM 2159 O O . GLU B 1 113 ? 9.227 -4.676 -5.785 1 96.5 113 GLU B O 1
ATOM 2164 N N . LEU B 1 114 ? 8.758 -6.102 -7.41 1 96.5 114 LEU B N 1
ATOM 2165 C CA . LEU B 1 114 ? 8.977 -7.297 -6.602 1 96.5 114 LEU B CA 1
ATOM 2166 C C . LEU B 1 114 ? 10.203 -8.055 -7.074 1 96.5 114 LEU B C 1
ATOM 2168 O O . LEU B 1 114 ? 10.352 -8.328 -8.266 1 96.5 114 LEU B O 1
ATOM 2172 N N . THR B 1 115 ? 11.094 -8.367 -6.184 1 96.69 115 THR B N 1
ATOM 2173 C CA . THR B 1 115 ? 12.125 -9.367 -6.434 1 96.69 115 THR B CA 1
ATOM 2174 C C . THR B 1 115 ? 11.609 -10.766 -6.102 1 96.69 115 THR B C 1
ATOM 2176 O O . THR B 1 115 ? 11.367 -11.078 -4.934 1 96.69 115 THR B O 1
ATOM 2179 N N . LEU B 1 116 ? 11.531 -11.547 -7.086 1 95.88 116 LEU B N 1
ATOM 2180 C CA . LEU B 1 116 ? 10.93 -12.867 -6.941 1 95.88 116 LEU B CA 1
ATOM 2181 C C . LEU B 1 116 ? 11.922 -13.859 -6.344 1 95.88 116 LEU B C 1
ATOM 2183 O O . LEU B 1 116 ? 13.125 -13.773 -6.609 1 95.88 116 LEU B O 1
ATOM 2187 N N . PRO B 1 117 ? 11.438 -14.82 -5.562 1 94.44 117 PRO B N 1
ATOM 2188 C CA . PRO B 1 117 ? 12.344 -15.766 -4.91 1 94.44 117 PRO B CA 1
ATOM 2189 C C . PRO B 1 117 ? 12.961 -16.75 -5.891 1 94.44 117 PRO B C 1
ATOM 2191 O O . PRO B 1 117 ? 13.953 -17.422 -5.566 1 94.44 117 PRO B O 1
ATOM 2194 N N . ILE B 1 118 ? 12.336 -16.953 -7.051 1 93.94 118 ILE B N 1
ATOM 2195 C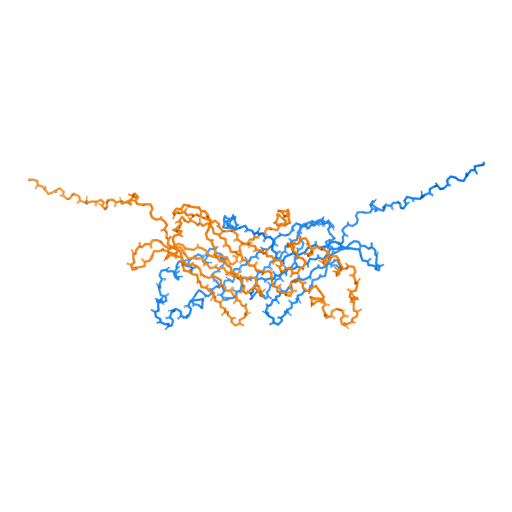 CA . ILE B 1 118 ? 12.891 -17.812 -8.102 1 93.94 118 ILE B CA 1
ATOM 2196 C C . ILE B 1 118 ? 12.812 -17.078 -9.445 1 93.94 118 ILE B C 1
ATOM 2198 O O . ILE B 1 118 ? 12.039 -16.141 -9.602 1 93.94 118 ILE B O 1
ATOM 2202 N N . SER B 1 119 ? 13.688 -17.578 -10.344 1 95.25 119 SER B N 1
ATOM 2203 C CA . SER B 1 119 ? 13.547 -17.109 -11.719 1 95.25 119 SER B CA 1
ATOM 2204 C C . SER B 1 119 ? 12.32 -17.703 -12.391 1 95.25 119 SER B C 1
ATOM 2206 O O . SER B 1 119 ? 12.031 -18.891 -12.227 1 95.25 119 SER B O 1
ATOM 2208 N N . VAL B 1 120 ? 11.641 -16.828 -13.141 1 95.94 120 VAL B N 1
ATOM 2209 C CA . VAL B 1 120 ? 10.414 -17.297 -13.789 1 95.94 120 VAL B CA 1
ATOM 2210 C C . VAL B 1 120 ? 10.516 -17.094 -15.297 1 95.94 120 VAL B C 1
ATOM 2212 O O . VAL B 1 120 ? 11.312 -16.266 -15.766 1 95.94 120 VAL B O 1
ATOM 2215 N N . GLN B 1 121 ? 9.68 -17.875 -16 1 93.88 121 GLN B N 1
ATOM 2216 C CA . GLN B 1 121 ? 9.633 -17.766 -17.453 1 93.88 121 GLN B CA 1
ATOM 2217 C C . GLN B 1 121 ? 8.93 -16.484 -17.891 1 93.88 121 GLN B C 1
ATOM 2219 O O . GLN B 1 121 ? 7.949 -16.062 -17.266 1 93.88 121 GLN B O 1
ATOM 2224 N N . THR B 1 122 ? 9.352 -15.938 -19.016 1 92.44 122 THR B N 1
ATOM 2225 C CA . THR B 1 122 ? 8.805 -14.656 -19.453 1 92.44 122 THR B CA 1
ATOM 2226 C C . THR B 1 122 ? 7.824 -14.852 -20.609 1 92.44 122 THR B C 1
ATOM 2228 O O . THR B 1 122 ? 7.16 -13.898 -21.031 1 92.44 122 THR B O 1
ATOM 2231 N N . VAL B 1 123 ? 7.695 -16.094 -21.047 1 89 123 VAL B N 1
ATOM 2232 C CA . VAL B 1 123 ? 6.789 -16.359 -22.156 1 89 123 VAL B CA 1
ATOM 2233 C C . VAL B 1 123 ? 5.344 -16.156 -21.703 1 89 123 VAL B C 1
ATOM 2235 O O . VAL B 1 123 ? 4.98 -16.547 -20.594 1 89 123 VAL B O 1
ATOM 2238 N N . ALA B 1 124 ? 4.484 -15.664 -22.547 1 86.56 124 ALA B N 1
ATOM 2239 C CA . ALA B 1 124 ? 3.141 -15.195 -22.219 1 86.56 124 ALA B CA 1
ATOM 2240 C C . ALA B 1 124 ? 2.285 -16.328 -21.656 1 86.56 124 ALA B C 1
ATOM 2242 O O . ALA B 1 124 ? 1.52 -16.125 -20.703 1 86.56 124 ALA B O 1
ATOM 2243 N N . ASN B 1 125 ? 2.408 -17.516 -22.172 1 88.25 125 ASN B N 1
ATOM 2244 C CA . ASN B 1 125 ? 1.553 -18.625 -21.75 1 88.25 125 ASN B CA 1
ATOM 2245 C C . ASN B 1 125 ? 1.969 -19.172 -20.391 1 88.25 125 ASN B C 1
ATOM 2247 O O . ASN B 1 125 ? 1.309 -20.062 -19.844 1 88.25 125 ASN B O 1
ATOM 2251 N N . SER B 1 126 ? 3.049 -18.641 -19.875 1 89.94 126 SER B N 1
ATOM 2252 C CA . SER B 1 126 ? 3.549 -19.094 -18.578 1 89.94 126 SER B CA 1
ATOM 2253 C C . SER B 1 126 ? 3.102 -18.156 -17.469 1 89.94 126 SER B C 1
ATOM 2255 O O . SER B 1 126 ? 3.443 -18.359 -16.297 1 89.94 126 SER B O 1
ATOM 2257 N N . ILE B 1 127 ? 2.383 -17.141 -17.844 1 92.44 127 ILE B N 1
ATOM 2258 C CA . ILE B 1 127 ? 1.96 -16.109 -16.891 1 92.44 127 ILE B CA 1
ATOM 2259 C C . ILE B 1 127 ? 0.437 -16.094 -16.797 1 92.44 127 ILE B C 1
ATOM 2261 O O . ILE B 1 127 ? -0.253 -15.898 -17.812 1 92.44 127 ILE B O 1
ATOM 2265 N N . TYR B 1 128 ? -0.121 -16.297 -15.586 1 93.19 128 TYR B N 1
ATOM 2266 C CA . TYR B 1 128 ? -1.555 -16.219 -15.336 1 93.19 128 TYR B CA 1
ATOM 2267 C C . TYR B 1 128 ? -1.856 -15.156 -14.273 1 93.19 128 TYR B C 1
ATOM 2269 O O . TYR B 1 128 ? -1.374 -15.25 -13.141 1 93.19 128 TYR B O 1
ATOM 2277 N N . VAL B 1 129 ? -2.639 -14.148 -14.695 1 94.5 129 VAL B N 1
ATOM 2278 C CA . VAL B 1 129 ? -2.961 -13.031 -13.812 1 94.5 129 VAL B CA 1
ATOM 2279 C C . VAL B 1 129 ? -4.473 -12.953 -13.609 1 94.5 129 VAL B C 1
ATOM 2281 O O . VAL B 1 129 ? -5.238 -12.992 -14.57 1 94.5 129 VAL B O 1
ATOM 2284 N N . THR B 1 130 ? -4.859 -12.836 -12.383 1 92.69 130 THR B N 1
ATOM 2285 C CA . THR B 1 130 ? -6.273 -12.664 -12.062 1 92.69 130 THR B CA 1
ATOM 2286 C C . THR B 1 130 ? -6.461 -11.602 -10.984 1 92.69 130 THR B C 1
ATOM 2288 O O . THR B 1 130 ? -5.664 -11.508 -10.047 1 92.69 130 THR B O 1
ATOM 2291 N N . GLY B 1 131 ? -7.449 -10.812 -11.172 1 91.81 131 GLY B N 1
ATOM 2292 C CA . GLY B 1 131 ? -7.898 -9.883 -10.148 1 91.81 131 GLY B CA 1
ATOM 2293 C C . GLY B 1 131 ? -9.094 -10.391 -9.367 1 91.81 131 GLY B C 1
ATOM 2294 O O . GLY B 1 131 ? -10.016 -10.977 -9.945 1 91.81 131 GLY B O 1
ATOM 2295 N N . LYS B 1 132 ? -8.977 -10.25 -8.062 1 90.75 132 LYS B N 1
ATOM 2296 C CA . LYS B 1 132 ? -10.07 -10.656 -7.184 1 90.75 132 LYS B CA 1
ATOM 2297 C C . LYS B 1 132 ? -10.57 -9.492 -6.34 1 90.75 132 LYS B C 1
ATOM 2299 O O . LYS B 1 132 ? -9.789 -8.617 -5.953 1 90.75 132 LYS B O 1
ATOM 2304 N N . LYS B 1 133 ? -11.836 -9.492 -6.148 1 86.62 133 LYS B N 1
ATOM 2305 C CA . LYS B 1 133 ? -12.445 -8.469 -5.309 1 86.62 133 LYS B CA 1
ATOM 2306 C C . LYS B 1 133 ? -13.336 -9.094 -4.238 1 86.62 133 LYS B C 1
ATOM 2308 O O . LYS B 1 133 ? -14.094 -10.023 -4.52 1 86.62 133 LYS B O 1
ATOM 2313 N N . ASN B 1 134 ? -13.188 -8.578 -3.053 1 83.5 134 ASN B N 1
ATOM 2314 C CA . ASN B 1 134 ? -14.023 -9.047 -1.95 1 83.5 134 ASN B CA 1
ATOM 2315 C C . ASN B 1 134 ? -15.086 -8.016 -1.573 1 83.5 134 ASN B C 1
ATOM 2317 O O . ASN B 1 134 ? -15.008 -6.855 -1.981 1 83.5 134 ASN B O 1
ATOM 2321 N N . LYS B 1 135 ? -15.984 -8.477 -0.751 1 76.62 135 LYS B N 1
ATOM 2322 C CA . LYS B 1 135 ? -17.094 -7.641 -0.326 1 76.62 135 LYS B CA 1
ATOM 2323 C C . LYS B 1 135 ? -16.625 -6.508 0.581 1 76.62 135 LYS B C 1
ATOM 2325 O O . LYS B 1 135 ? -17.234 -5.438 0.616 1 76.62 135 LYS B O 1
ATOM 2330 N N . ASP B 1 136 ? -15.562 -6.703 1.226 1 73.56 136 ASP B N 1
ATOM 2331 C CA . ASP B 1 136 ? -15.062 -5.703 2.164 1 73.56 136 ASP B CA 1
ATOM 2332 C C . ASP B 1 136 ? -14.25 -4.625 1.44 1 73.56 136 ASP B C 1
ATOM 2334 O O . ASP B 1 136 ? -13.711 -3.719 2.074 1 73.56 136 ASP B O 1
ATOM 2338 N N . GLY B 1 137 ? -14.164 -4.738 0.134 1 76.62 137 GLY B N 1
ATOM 2339 C CA . GLY B 1 137 ? -13.469 -3.727 -0.647 1 76.62 137 GLY B CA 1
ATOM 2340 C C . GLY B 1 137 ? -12.039 -4.102 -0.961 1 76.62 137 GLY B C 1
ATOM 2341 O O . GLY B 1 137 ? -11.359 -3.41 -1.728 1 76.62 137 GLY B O 1
ATOM 2342 N N . THR B 1 138 ? -11.633 -5.246 -0.368 1 87.25 138 THR B N 1
ATOM 2343 C CA . THR B 1 138 ? -10.266 -5.684 -0.641 1 87.25 138 THR B CA 1
ATOM 2344 C C . THR B 1 138 ? -10.141 -6.203 -2.07 1 87.25 138 THR B C 1
ATOM 2346 O O . THR B 1 138 ? -11.031 -6.902 -2.562 1 87.25 138 THR B O 1
ATOM 2349 N N . LYS B 1 139 ? -9.148 -5.824 -2.719 1 90.94 139 LYS B N 1
ATOM 2350 C CA . LYS B 1 139 ? -8.805 -6.316 -4.047 1 90.94 139 LYS B CA 1
ATOM 2351 C C . LYS B 1 139 ? -7.43 -6.98 -4.047 1 90.94 139 LYS B C 1
ATOM 2353 O O . LYS B 1 139 ? -6.5 -6.496 -3.4 1 90.94 139 LYS B O 1
ATOM 2358 N N . TYR B 1 140 ? -7.391 -8.078 -4.707 1 93.38 140 TYR B N 1
ATOM 2359 C CA . TYR B 1 140 ? -6.133 -8.805 -4.805 1 93.38 140 TYR B CA 1
ATOM 2360 C C . TYR B 1 140 ? -5.715 -8.984 -6.262 1 93.38 140 TYR B C 1
ATOM 2362 O O . TYR B 1 140 ? -6.559 -9.227 -7.129 1 93.38 140 TYR B O 1
ATOM 2370 N N . LEU B 1 141 ? -4.5 -8.852 -6.453 1 96 141 LEU B N 1
ATOM 2371 C CA . LEU B 1 141 ? -3.873 -9.375 -7.66 1 96 141 LEU B CA 1
ATOM 2372 C C . LEU B 1 141 ? -3.236 -10.734 -7.391 1 96 141 LEU B C 1
ATOM 2374 O O . LEU B 1 141 ? -2.432 -10.875 -6.469 1 96 141 LEU B O 1
ATOM 2378 N N . VAL B 1 142 ? -3.668 -11.734 -8.117 1 95.88 142 VAL B N 1
ATOM 2379 C CA . VAL B 1 142 ? -3.105 -13.07 -8.008 1 95.88 142 VAL B CA 1
ATOM 2380 C C . VAL B 1 142 ? -2.389 -13.445 -9.305 1 95.88 142 VAL B C 1
ATOM 2382 O O . VAL B 1 142 ? -2.99 -13.414 -10.383 1 95.88 142 VAL B O 1
ATOM 2385 N N . VAL B 1 143 ? -1.141 -13.781 -9.172 1 96.88 143 VAL B N 1
ATOM 2386 C CA . VAL B 1 143 ? -0.336 -14.109 -10.344 1 96.88 143 VAL B CA 1
ATOM 2387 C C . VAL B 1 143 ? 0.321 -15.477 -10.156 1 96.88 143 VAL B C 1
ATOM 2389 O O . VAL B 1 143 ? 0.912 -15.75 -9.109 1 96.88 143 VAL B O 1
ATOM 2392 N N . THR B 1 144 ? 0.175 -16.281 -11.109 1 96.81 144 THR B N 1
ATOM 2393 C CA . THR B 1 144 ? 0.879 -17.562 -11.133 1 96.81 144 THR B CA 1
ATOM 2394 C C . THR B 1 144 ? 1.9 -17.594 -12.266 1 96.81 144 THR B C 1
ATOM 2396 O O . THR B 1 144 ? 1.56 -17.344 -13.422 1 96.81 144 THR B O 1
ATOM 2399 N N . LEU B 1 145 ? 3.057 -17.922 -11.922 1 96.12 145 LEU B N 1
ATOM 2400 C CA . LEU B 1 145 ? 4.18 -17.922 -12.852 1 96.12 145 LEU B CA 1
ATOM 2401 C C . LEU B 1 145 ? 4.848 -19.281 -12.914 1 96.12 145 LEU B C 1
ATOM 2403 O O . LEU B 1 145 ? 4.938 -19.984 -11.898 1 96.12 145 LEU B O 1
ATOM 2407 N N . MET B 1 146 ? 5.305 -19.609 -14.094 1 95.25 146 MET B N 1
ATOM 2408 C CA . MET B 1 146 ? 6.07 -20.844 -14.234 1 95.25 146 MET B CA 1
ATOM 2409 C C . MET B 1 146 ? 7.547 -20.594 -13.953 1 95.25 146 MET B C 1
ATOM 2411 O O . MET B 1 146 ? 8.125 -19.625 -14.43 1 95.25 146 MET B O 1
ATOM 2415 N N . GLY B 1 147 ? 8.07 -21.484 -13.117 1 94.94 147 GLY B N 1
ATOM 2416 C CA . GLY B 1 147 ? 9.5 -21.391 -12.859 1 94.94 147 GLY B CA 1
ATOM 2417 C C . GLY B 1 147 ? 10.344 -21.578 -14.102 1 94.94 147 GLY B C 1
ATOM 2418 O O . GLY B 1 147 ? 9.953 -22.297 -15.023 1 94.94 147 GLY B O 1
ATOM 2419 N N . TYR B 1 148 ? 11.43 -20.75 -14.094 1 88.94 148 TYR B N 1
ATOM 2420 C CA . TYR B 1 148 ? 12.375 -20.922 -15.188 1 88.94 148 TYR B CA 1
ATOM 2421 C C . TYR B 1 148 ? 13.258 -22.141 -14.953 1 88.94 148 TYR B C 1
ATOM 2423 O O . TYR B 1 148 ? 13.914 -22.25 -13.914 1 88.94 148 TYR B O 1
ATOM 2431 N N . GLN B 1 149 ? 13.047 -23.219 -15.727 1 74.12 149 GLN B N 1
ATOM 2432 C CA . GLN B 1 149 ? 13.859 -24.422 -15.625 1 74.12 149 GLN B CA 1
ATOM 2433 C C . GLN B 1 149 ? 15.047 -24.375 -16.578 1 74.12 149 GLN B C 1
ATOM 2435 O O . GLN B 1 149 ? 14.891 -24.047 -17.75 1 74.12 149 GLN B O 1
ATOM 2440 N N . THR B 1 150 ? 16.109 -23.891 -16.094 1 56.78 150 THR B N 1
ATOM 2441 C CA . THR B 1 150 ? 17.25 -24.047 -17 1 56.78 150 THR B CA 1
ATOM 2442 C C . THR B 1 150 ? 17.391 -25.5 -17.438 1 56.78 150 THR B C 1
ATOM 2444 O O . THR B 1 150 ? 17.156 -26.422 -16.641 1 56.78 150 THR B O 1
ATOM 2447 N N . ALA B 1 151 ? 17.203 -25.766 -18.594 1 45.41 151 ALA B N 1
ATOM 2448 C CA . ALA B 1 151 ? 17.469 -27.062 -19.203 1 45.41 151 ALA B CA 1
ATOM 2449 C C . ALA B 1 151 ? 18.531 -27.828 -18.422 1 45.41 151 ALA B C 1
ATOM 2451 O O . ALA B 1 151 ? 18.688 -29.031 -18.578 1 45.41 151 ALA B O 1
ATOM 2452 N N . TYR B 1 152 ? 19.484 -27.219 -17.875 1 39.81 152 TYR B N 1
ATOM 2453 C CA . TYR B 1 152 ? 20.594 -28.156 -17.672 1 39.81 152 TYR B CA 1
ATOM 2454 C C . TYR B 1 152 ? 20.172 -29.281 -16.719 1 39.81 152 TYR B C 1
ATOM 2456 O O . TYR B 1 152 ? 20.641 -30.406 -16.844 1 39.81 152 TYR B O 1
ATOM 2464 N N . THR B 1 153 ? 19.812 -28.906 -15.375 1 37.72 153 THR B N 1
ATOM 2465 C CA . THR B 1 153 ? 20.188 -29.906 -14.375 1 37.72 153 THR B CA 1
ATOM 2466 C C . THR B 1 153 ? 19.266 -31.109 -14.438 1 37.72 153 THR B C 1
ATOM 2468 O O . THR B 1 153 ? 18.141 -31.062 -13.914 1 37.72 153 THR B O 1
ATOM 2471 N N . ILE B 1 154 ? 18.844 -31.641 -15.523 1 35.47 154 ILE B N 1
ATOM 2472 C CA . ILE B 1 154 ? 18.453 -33.031 -15.508 1 35.47 154 ILE B CA 1
ATOM 2473 C C . ILE B 1 154 ? 19.234 -33.781 -14.422 1 35.47 154 ILE B C 1
ATOM 2475 O O . ILE B 1 154 ? 20.453 -33.938 -14.531 1 35.47 154 ILE B O 1
ATOM 2479 N N . LYS B 1 155 ? 19.062 -33.469 -13.227 1 35.94 155 LYS B N 1
ATOM 2480 C CA . LYS B 1 155 ? 19.625 -34.5 -12.336 1 35.94 155 LYS B CA 1
ATOM 2481 C C . LYS B 1 155 ? 19.328 -35.906 -12.852 1 35.94 155 LYS B C 1
ATOM 2483 O O . LYS B 1 155 ? 18.172 -36.25 -13.086 1 35.94 155 LYS B O 1
ATOM 2488 N N . GLU B 1 156 ? 20.094 -36.406 -13.719 1 34 156 GLU B N 1
ATOM 2489 C CA . GLU B 1 156 ? 20.047 -37.844 -14.023 1 34 156 GLU B CA 1
ATOM 2490 C C . GLU B 1 156 ? 19.562 -38.656 -12.82 1 34 156 GLU B C 1
ATOM 2492 O O . GLU B 1 156 ? 20.094 -38.5 -11.719 1 34 156 GLU B O 1
ATOM 2497 N N . LYS B 1 157 ? 18.312 -38.781 -12.664 1 37.97 157 LYS B N 1
ATOM 2498 C CA . LYS B 1 157 ? 17.906 -39.812 -11.711 1 37.97 157 LYS B CA 1
ATOM 2499 C C . LYS B 1 157 ? 19.031 -40.812 -11.469 1 37.97 157 LYS B C 1
ATOM 2501 O O . LYS B 1 157 ? 19.594 -41.375 -12.414 1 37.97 157 LYS B O 1
ATOM 2506 N N . ASP B 1 158 ? 19.859 -40.531 -10.516 1 35.44 158 ASP B N 1
ATOM 2507 C CA . ASP B 1 158 ? 20.859 -41.531 -10.109 1 35.44 158 ASP B CA 1
ATOM 2508 C C . ASP B 1 158 ? 20.391 -42.938 -10.414 1 35.44 158 ASP B C 1
ATOM 2510 O O . ASP B 1 158 ? 19.328 -43.375 -9.969 1 35.44 158 ASP B O 1
ATOM 2514 N N . ARG B 1 159 ? 20.484 -43.375 -11.625 1 38.94 159 ARG B N 1
ATOM 2515 C CA . ARG B 1 159 ? 20.297 -44.781 -11.938 1 38.94 159 ARG B CA 1
ATOM 2516 C C . ARG B 1 159 ? 20.938 -45.656 -10.875 1 38.94 159 ARG B C 1
ATOM 2518 O O . ARG B 1 159 ? 22.125 -45.562 -10.586 1 38.94 159 ARG B O 1
ATOM 2525 N N . ILE B 1 160 ? 20.234 -45.969 -9.844 1 36.25 160 ILE B N 1
ATOM 2526 C CA . ILE B 1 160 ? 20.766 -47 -8.945 1 36.25 160 ILE B CA 1
ATOM 2527 C C . ILE B 1 160 ? 21.328 -48.156 -9.766 1 36.25 160 ILE B C 1
ATOM 2529 O O . ILE B 1 160 ? 20.609 -48.781 -10.531 1 36.25 160 ILE B O 1
ATOM 2533 N N . VAL B 1 161 ? 22.5 -48.094 -10.211 1 38.97 161 VAL B N 1
ATOM 2534 C CA . VAL B 1 161 ? 23.203 -49.219 -10.812 1 38.97 161 VAL B CA 1
ATOM 2535 C C . VAL B 1 161 ? 23.234 -50.375 -9.844 1 38.97 161 VAL B C 1
ATOM 2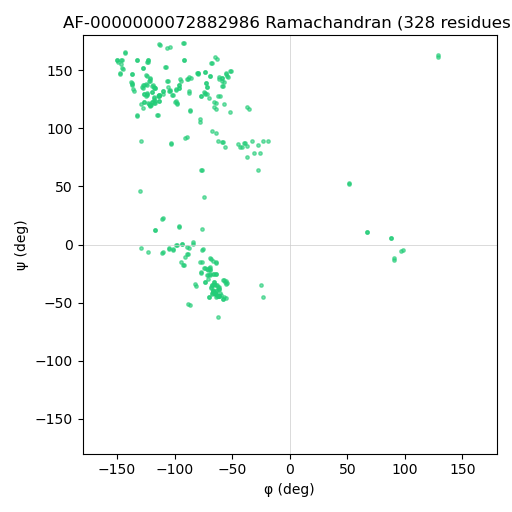537 O O . VAL B 1 161 ? 23.781 -50.281 -8.742 1 38.97 161 VAL B O 1
ATOM 2540 N N . VAL B 1 162 ? 22.234 -51.125 -9.82 1 40.62 162 VAL B N 1
ATOM 2541 C CA . VAL B 1 162 ? 22.266 -52.375 -9.062 1 40.62 162 VAL B CA 1
ATOM 2542 C C . VAL B 1 162 ? 23.312 -53.312 -9.664 1 40.62 162 VAL B C 1
ATOM 2544 O O . VAL B 1 162 ? 23.219 -53.688 -10.836 1 40.62 162 VAL B O 1
ATOM 2547 N N . PHE B 1 163 ? 24.469 -53.312 -9.125 1 40.47 163 PHE B N 1
ATOM 2548 C CA . PHE B 1 163 ? 25.516 -54.25 -9.516 1 40.47 163 PHE B CA 1
ATOM 2549 C C . PHE B 1 163 ? 25.047 -55.688 -9.305 1 40.47 163 PHE B C 1
ATOM 2551 O O . PHE B 1 163 ? 24.547 -56.031 -8.227 1 40.47 163 PHE B O 1
ATOM 2558 N N . LYS B 1 164 ? 24.453 -56.281 -10.172 1 42.03 164 LYS B N 1
ATOM 2559 C CA . LYS B 1 164 ? 24.172 -57.688 -10.047 1 42.03 164 LYS B CA 1
ATOM 2560 C C . LYS B 1 164 ? 25.453 -58.531 -10.016 1 42.03 164 LYS B C 1
ATOM 2562 O O . LYS B 1 164 ? 26.422 -58.188 -10.688 1 42.03 164 LYS B O 1
ATOM 2567 N N . ASP B 1 165 ? 25.656 -59.188 -8.93 1 39.75 165 ASP B N 1
ATOM 2568 C CA . ASP B 1 165 ? 26.781 -60.125 -8.859 1 39.75 165 ASP B CA 1
ATOM 2569 C C . ASP B 1 165 ? 26.984 -60.812 -10.195 1 39.75 165 ASP B C 1
ATOM 2571 O O . ASP B 1 165 ? 26.031 -61.25 -10.836 1 39.75 165 ASP B O 1
ATOM 2575 N N . MET B 1 166 ? 28.156 -60.531 -10.75 1 43.94 166 MET B N 1
ATOM 2576 C CA . MET B 1 166 ? 28.531 -61.406 -11.852 1 43.94 166 MET B CA 1
ATOM 2577 C C . MET B 1 166 ? 28.578 -62.875 -11.391 1 43.94 166 MET B C 1
ATOM 2579 O O . MET B 1 166 ? 29.078 -63.156 -10.305 1 43.94 166 MET B O 1
#